Protein AF-A0A973IUL3-F1 (afdb_monomer_lite)

Structure (mmCIF, N/CA/C/O backbone):
data_AF-A0A973IUL3-F1
#
_entry.id   AF-A0A973IUL3-F1
#
loop_
_atom_site.group_PDB
_atom_site.id
_atom_site.type_symbol
_atom_site.label_atom_id
_atom_site.label_alt_id
_atom_site.label_comp_id
_atom_site.label_asym_id
_atom_site.label_entity_id
_atom_site.label_seq_id
_atom_site.pdbx_PDB_ins_code
_atom_site.Cartn_x
_atom_site.Cartn_y
_atom_site.Cartn_z
_atom_site.occupancy
_atom_site.B_iso_or_equiv
_atom_site.auth_seq_id
_atom_site.auth_comp_id
_atom_site.auth_asym_id
_atom_site.auth_atom_id
_atom_site.pdbx_PDB_model_num
ATOM 1 N N . MET A 1 1 ? -31.769 -38.022 24.824 1.00 36.50 1 MET A N 1
ATOM 2 C CA . MET A 1 1 ? -31.798 -37.967 23.345 1.00 36.50 1 MET A CA 1
ATOM 3 C C . MET A 1 1 ? -30.934 -36.784 22.907 1.00 36.50 1 MET A C 1
ATOM 5 O O . MET A 1 1 ? -31.367 -35.645 23.006 1.00 36.50 1 MET A O 1
ATOM 9 N N . ALA A 1 2 ? -29.657 -37.028 22.594 1.00 37.56 2 ALA A N 1
ATOM 10 C CA . ALA A 1 2 ? -28.661 -35.983 22.347 1.00 37.56 2 ALA A CA 1
ATOM 11 C C . ALA A 1 2 ? -28.714 -35.513 20.884 1.00 37.56 2 ALA A C 1
ATOM 13 O O . ALA A 1 2 ? -28.473 -36.295 19.964 1.00 37.56 2 ALA A O 1
ATOM 14 N N . LYS A 1 3 ? -29.034 -34.234 20.667 1.00 39.97 3 LYS A N 1
ATOM 15 C CA . LYS A 1 3 ? -29.055 -33.610 19.341 1.00 39.97 3 LYS A CA 1
ATOM 16 C C . LYS A 1 3 ? -27.620 -33.296 18.902 1.00 39.97 3 LYS A C 1
ATOM 18 O O . LYS A 1 3 ? -27.040 -32.293 19.305 1.00 39.97 3 LYS A O 1
ATOM 23 N N . LYS A 1 4 ? -27.056 -34.167 18.061 1.00 50.59 4 LYS A N 1
ATOM 24 C CA . LYS A 1 4 ? -25.939 -33.843 17.160 1.00 50.59 4 LYS A CA 1
ATOM 25 C C . LYS A 1 4 ? -26.412 -32.785 16.152 1.00 50.59 4 LYS A C 1
ATOM 27 O O . LYS A 1 4 ? -27.219 -33.095 15.285 1.00 50.59 4 LYS A O 1
ATOM 32 N N . SER A 1 5 ? -25.904 -31.562 16.260 1.00 38.16 5 SER A N 1
ATOM 33 C CA . SER A 1 5 ? -25.845 -30.531 15.205 1.00 38.16 5 SER A CA 1
ATOM 34 C C . SER A 1 5 ? -25.040 -29.374 15.805 1.00 38.16 5 SER A C 1
ATOM 36 O O . SER A 1 5 ? -25.396 -28.909 16.878 1.00 38.16 5 SER A O 1
ATOM 38 N N . VAL A 1 6 ? -23.943 -28.858 15.278 1.00 40.19 6 VAL A N 1
ATOM 39 C CA . VAL A 1 6 ? -23.414 -28.764 13.923 1.00 40.19 6 VAL A CA 1
ATOM 40 C C . VAL A 1 6 ? -21.896 -28.800 14.096 1.00 40.19 6 VAL A C 1
ATOM 42 O O . VAL A 1 6 ? -21.373 -28.216 15.046 1.00 40.19 6 VAL A O 1
ATOM 45 N N . LEU A 1 7 ? -21.193 -29.491 13.203 1.00 38.97 7 LEU A N 1
ATOM 46 C CA . LEU A 1 7 ? -19.740 -29.440 13.079 1.00 38.97 7 LEU A CA 1
ATOM 47 C C . LEU A 1 7 ? -19.339 -28.006 12.682 1.00 38.97 7 LEU A C 1
ATOM 49 O O . LEU A 1 7 ? -19.141 -27.693 11.514 1.00 38.97 7 LEU A O 1
ATOM 53 N N . GLY A 1 8 ? -19.318 -27.099 13.655 1.00 35.97 8 GLY A N 1
ATOM 54 C CA . GLY A 1 8 ? -18.883 -25.726 13.477 1.00 35.97 8 GLY A CA 1
ATOM 55 C C . GLY A 1 8 ? -17.371 -25.726 13.389 1.00 35.97 8 GLY A C 1
ATOM 56 O O . GLY A 1 8 ? -16.696 -25.517 14.395 1.00 35.97 8 GLY A O 1
ATOM 57 N N . ILE A 1 9 ? -16.834 -25.990 12.198 1.00 42.69 9 ILE A N 1
ATOM 58 C CA . ILE A 1 9 ? -15.438 -25.689 11.903 1.00 42.69 9 ILE A CA 1
ATOM 59 C C . ILE A 1 9 ? -15.303 -24.179 12.124 1.00 42.69 9 ILE A C 1
ATOM 61 O O . ILE A 1 9 ? -15.715 -23.375 11.290 1.00 42.69 9 ILE A O 1
ATOM 65 N N . LYS A 1 10 ? -14.783 -23.776 13.289 1.00 50.88 10 LYS A N 1
ATOM 66 C CA . LYS A 1 10 ? -14.317 -22.410 13.531 1.00 50.88 10 LYS A CA 1
ATOM 67 C C . LYS A 1 10 ? -13.096 -22.213 12.639 1.00 50.88 10 LYS A C 1
ATOM 69 O O . LYS A 1 10 ? -11.962 -22.374 13.082 1.00 50.88 10 LYS A O 1
ATOM 74 N N . ILE A 1 11 ? -13.324 -21.932 11.359 1.00 60.88 11 ILE A N 1
ATOM 75 C CA . ILE A 1 11 ? -12.241 -21.597 10.444 1.00 60.88 11 ILE A CA 1
ATOM 76 C C . ILE A 1 11 ? -11.689 -20.256 10.917 1.00 60.88 11 ILE A C 1
ATOM 78 O O . ILE A 1 11 ? -12.383 -19.240 10.927 1.00 60.88 11 ILE A O 1
ATOM 82 N N . ASN A 1 12 ? -10.444 -20.279 11.382 1.00 80.62 12 ASN A N 1
ATOM 83 C CA . ASN A 1 12 ? -9.756 -19.087 11.846 1.00 80.62 12 ASN A CA 1
ATOM 84 C C . ASN A 1 12 ? -9.576 -18.116 10.669 1.00 80.62 12 ASN A C 1
ATOM 86 O O . ASN A 1 12 ? -9.160 -18.530 9.586 1.00 80.62 12 ASN A O 1
ATOM 90 N N . VAL A 1 13 ? -9.838 -16.825 10.892 1.00 85.00 13 VAL A N 1
ATOM 91 C CA . VAL A 1 13 ? -9.644 -15.754 9.896 1.00 85.00 13 VAL A CA 1
ATOM 92 C C . VAL A 1 13 ? -8.237 -15.809 9.291 1.00 85.00 13 VAL A C 1
ATOM 94 O O . VAL A 1 13 ? -8.068 -15.584 8.097 1.00 85.00 13 VAL A O 1
ATOM 97 N N . ARG A 1 14 ? -7.232 -16.204 10.085 1.00 86.69 14 ARG A N 1
ATOM 98 C CA . ARG A 1 14 ? -5.852 -16.384 9.614 1.00 86.69 14 ARG A CA 1
ATOM 99 C C . ARG A 1 14 ? -5.738 -17.394 8.469 1.00 86.69 14 ARG A C 1
ATOM 101 O O . ARG A 1 14 ? -5.040 -17.109 7.507 1.00 86.69 14 ARG A O 1
ATOM 108 N N . TYR A 1 15 ? -6.452 -18.521 8.528 1.00 89.75 15 TYR A N 1
ATOM 109 C CA . TYR A 1 15 ? -6.434 -19.510 7.443 1.00 89.75 15 TYR A CA 1
ATOM 110 C C . TYR A 1 15 ? -7.062 -18.958 6.167 1.00 89.75 15 TYR A C 1
ATOM 112 O O . TYR A 1 15 ? -6.541 -19.197 5.086 1.00 89.75 15 TYR A O 1
ATOM 120 N N . PHE A 1 16 ? -8.139 -18.182 6.293 1.00 90.81 16 PHE A N 1
ATOM 121 C CA . PHE A 1 16 ? -8.778 -17.510 5.162 1.00 90.81 16 PHE A CA 1
ATOM 122 C C . PHE A 1 16 ? -7.836 -16.506 4.485 1.00 90.81 16 PHE A C 1
ATOM 124 O O . PHE A 1 16 ? -7.714 -16.509 3.263 1.00 90.81 16 PHE A O 1
ATOM 131 N N . ILE A 1 17 ? -7.124 -15.694 5.270 1.00 92.94 17 ILE A N 1
ATOM 132 C CA . ILE A 1 17 ? -6.147 -14.729 4.747 1.00 92.94 17 ILE A CA 1
ATOM 133 C C . ILE A 1 17 ? -4.958 -15.451 4.094 1.00 92.94 17 ILE A C 1
ATOM 135 O O . ILE A 1 17 ? -4.554 -15.087 2.993 1.00 92.94 17 ILE A O 1
ATOM 139 N N . SER A 1 18 ? -4.424 -16.505 4.721 1.00 93.81 18 SER A N 1
ATOM 140 C CA . SER A 1 18 ? -3.349 -17.313 4.129 1.00 93.81 18 SER A CA 1
ATOM 141 C C . SER A 1 18 ? -3.790 -18.020 2.844 1.00 93.81 18 SER A C 1
ATOM 143 O O . SER A 1 18 ? -3.026 -18.071 1.883 1.00 93.81 18 SER A O 1
ATOM 145 N N . ALA A 1 19 ? -5.022 -18.530 2.793 1.00 94.25 19 ALA A N 1
ATOM 146 C CA . ALA A 1 19 ? -5.585 -19.128 1.587 1.00 94.25 19 ALA A CA 1
ATOM 147 C C . ALA A 1 19 ? -5.747 -18.089 0.468 1.00 94.25 19 ALA A C 1
ATOM 149 O O . ALA A 1 19 ? -5.421 -18.382 -0.682 1.00 94.25 19 ALA A O 1
ATOM 150 N N . PHE A 1 20 ? -6.186 -16.869 0.796 1.00 95.62 20 PHE A N 1
ATOM 151 C CA . PHE A 1 20 ? -6.251 -15.765 -0.162 1.00 95.62 20 PHE A CA 1
ATOM 152 C C . PHE A 1 20 ? -4.864 -15.416 -0.714 1.00 95.62 20 PHE A C 1
ATOM 154 O O . PHE A 1 20 ? -4.701 -15.356 -1.929 1.00 95.62 20 PHE A O 1
ATOM 161 N N . PHE A 1 21 ? -3.857 -15.274 0.154 1.00 97.06 21 PHE A N 1
ATOM 162 C CA . PHE A 1 21 ? -2.472 -15.028 -0.256 1.00 97.06 21 PHE A CA 1
ATOM 163 C C . PHE A 1 21 ? -1.969 -16.092 -1.239 1.00 97.06 21 PHE A C 1
ATOM 165 O O . PHE A 1 21 ? -1.478 -15.756 -2.315 1.00 97.06 21 PHE A O 1
ATOM 172 N N . LEU A 1 22 ? -2.143 -17.375 -0.900 1.00 97.19 22 LEU A N 1
ATOM 173 C CA . LEU A 1 22 ? -1.745 -18.487 -1.765 1.00 97.19 22 LEU A CA 1
ATOM 174 C C . LEU A 1 22 ? -2.498 -18.467 -3.097 1.00 97.19 22 LEU A C 1
ATOM 176 O O . LEU A 1 22 ? -1.895 -18.693 -4.141 1.00 97.19 22 LEU A O 1
ATOM 180 N N . THR A 1 23 ? -3.794 -18.159 -3.074 1.00 96.25 23 THR A N 1
ATOM 181 C CA . THR A 1 23 ? -4.617 -18.070 -4.287 1.00 96.25 23 THR A CA 1
ATOM 182 C C . THR A 1 23 ? -4.140 -16.936 -5.191 1.00 96.25 23 THR A C 1
ATOM 184 O O . THR A 1 23 ? -3.935 -17.159 -6.381 1.00 96.25 23 THR A O 1
ATOM 187 N N . ALA A 1 24 ? -3.901 -15.744 -4.636 1.00 96.19 24 ALA A N 1
ATOM 188 C CA . ALA A 1 24 ? -3.368 -14.607 -5.379 1.00 96.19 24 ALA A CA 1
ATOM 189 C C . ALA A 1 24 ? -1.976 -14.919 -5.948 1.00 96.19 24 ALA A C 1
ATOM 191 O O . ALA A 1 24 ? -1.726 -14.675 -7.126 1.00 96.19 24 ALA A O 1
ATOM 192 N N . PHE A 1 25 ? -1.093 -15.522 -5.145 1.00 97.25 25 PHE A N 1
ATOM 193 C CA . PHE A 1 25 ? 0.244 -15.918 -5.579 1.00 97.25 25 PHE A CA 1
ATOM 194 C C . PHE A 1 25 ? 0.195 -16.918 -6.737 1.00 97.25 25 PHE A C 1
ATOM 196 O O . PHE A 1 25 ? 0.791 -16.670 -7.778 1.00 97.25 25 PHE A O 1
ATOM 203 N N . VAL A 1 26 ? -0.552 -18.018 -6.594 1.00 97.25 26 VAL A N 1
ATOM 204 C CA . VAL A 1 26 ? -0.686 -19.042 -7.643 1.00 97.25 26 VAL A CA 1
ATOM 205 C C . VAL A 1 26 ? -1.326 -18.452 -8.898 1.00 97.25 26 VAL A C 1
ATOM 207 O O . VAL A 1 26 ? -0.871 -18.743 -10.002 1.00 97.25 26 VAL A O 1
ATOM 210 N N . TYR A 1 27 ? -2.338 -17.594 -8.750 1.00 96.19 27 TYR A N 1
ATOM 211 C CA . TYR A 1 27 ? -2.987 -16.945 -9.883 1.00 96.19 27 TYR A CA 1
ATOM 212 C C . TYR A 1 27 ? -2.016 -16.067 -10.677 1.00 96.19 27 TYR A C 1
ATOM 214 O O . TYR A 1 27 ? -1.868 -16.271 -11.879 1.00 96.19 27 TYR A O 1
ATOM 222 N N . PHE A 1 28 ? -1.326 -15.124 -10.028 1.00 94.94 28 PHE A N 1
ATOM 223 C CA . PHE A 1 28 ? -0.399 -14.222 -10.720 1.00 94.94 28 PHE A CA 1
ATOM 224 C C . PHE A 1 28 ? 0.883 -14.914 -11.164 1.00 94.94 28 PHE A C 1
ATOM 226 O O . PHE A 1 28 ? 1.448 -14.531 -12.181 1.00 94.94 28 PHE A O 1
ATOM 233 N N . PHE A 1 29 ? 1.303 -15.969 -10.463 1.00 95.50 29 PHE A N 1
ATOM 234 C CA . PHE A 1 29 ? 2.403 -16.795 -10.925 1.00 95.50 29 PHE A CA 1
ATOM 235 C C . PHE A 1 29 ? 2.001 -17.525 -12.205 1.00 95.50 29 PHE A C 1
ATOM 237 O O . PHE A 1 29 ? 2.684 -17.375 -13.198 1.00 95.50 29 PHE A O 1
ATOM 244 N N . TRP A 1 30 ? 0.899 -18.277 -12.260 1.00 93.75 30 TRP A N 1
ATOM 245 C CA . TRP A 1 30 ? 0.608 -19.132 -13.423 1.00 93.75 30 TRP A CA 1
ATOM 246 C C . TRP A 1 30 ?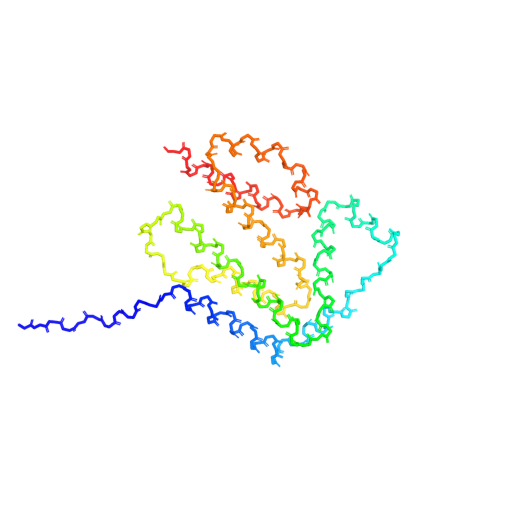 -0.159 -18.442 -14.552 1.00 93.75 30 TRP A C 1
ATOM 248 O O . TRP A 1 30 ? 0.193 -18.626 -15.715 1.00 93.75 30 TRP A O 1
ATOM 258 N N . PHE A 1 31 ? -1.183 -17.658 -14.220 1.00 92.56 31 PHE A N 1
ATOM 259 C CA . PHE A 1 31 ? -2.148 -17.122 -15.182 1.00 92.56 31 PHE A CA 1
ATOM 260 C C . PHE A 1 31 ? -1.980 -15.622 -15.410 1.00 92.56 31 PHE A C 1
ATOM 262 O O . PHE A 1 31 ? -2.059 -15.183 -16.546 1.00 92.56 31 PHE A O 1
ATOM 269 N N . GLY A 1 32 ? -1.731 -14.840 -14.357 1.00 88.19 32 GLY A N 1
ATOM 270 C CA . GLY A 1 32 ? -1.662 -13.374 -14.409 1.00 88.19 32 GLY A CA 1
ATOM 271 C C . GLY A 1 32 ? -0.301 -12.784 -14.794 1.00 88.19 32 GLY A C 1
ATOM 272 O O . GLY A 1 32 ? -0.142 -11.567 -14.740 1.00 88.19 32 GLY A O 1
ATOM 273 N N . ASP A 1 33 ? 0.669 -13.617 -15.177 1.00 90.12 33 ASP A N 1
ATOM 274 C CA . ASP A 1 33 ? 2.043 -13.205 -15.505 1.00 90.12 33 ASP A CA 1
ATOM 275 C C . ASP A 1 33 ? 2.090 -12.175 -16.647 1.00 90.12 33 ASP A C 1
ATOM 277 O O . ASP A 1 33 ? 2.846 -11.209 -16.596 1.00 90.12 33 ASP A O 1
ATOM 281 N N . TYR A 1 34 ? 1.193 -12.304 -17.630 1.00 90.94 34 TYR A N 1
ATOM 282 C CA . TYR A 1 34 ? 1.099 -11.371 -18.756 1.00 90.94 34 TYR A CA 1
ATOM 283 C C . TYR A 1 34 ? 0.751 -9.934 -18.321 1.00 90.94 34 TYR A C 1
ATOM 285 O O . TYR A 1 34 ? 1.196 -8.980 -18.958 1.00 90.94 34 TYR A O 1
ATOM 293 N N . VAL A 1 35 ? -0.019 -9.760 -17.237 1.00 92.50 35 VAL A N 1
ATOM 294 C CA . VAL A 1 35 ? -0.346 -8.429 -16.700 1.00 92.50 35 VAL A CA 1
ATOM 295 C C . VAL A 1 35 ? 0.885 -7.812 -16.051 1.00 92.50 35 VAL A C 1
ATOM 297 O O . VAL A 1 35 ? 1.172 -6.639 -16.277 1.00 92.50 35 VAL A O 1
ATOM 300 N N . LEU A 1 36 ? 1.628 -8.607 -15.275 1.00 91.81 36 LEU A N 1
ATOM 301 C CA . LEU A 1 36 ? 2.853 -8.162 -14.611 1.00 91.81 36 LEU A CA 1
ATOM 302 C C . LEU A 1 36 ? 3.915 -7.770 -15.633 1.00 91.81 36 LEU A C 1
ATOM 304 O O . LEU A 1 36 ? 4.490 -6.691 -15.526 1.00 91.81 36 LEU A O 1
ATOM 308 N N . PHE A 1 37 ? 4.101 -8.603 -16.658 1.00 92.06 37 PHE A N 1
ATOM 309 C CA . PHE A 1 37 ? 5.010 -8.328 -17.762 1.00 92.06 37 PHE A CA 1
ATOM 310 C C . PHE A 1 37 ? 4.643 -7.026 -18.484 1.00 92.06 37 PHE A C 1
ATOM 312 O O . PHE A 1 37 ? 5.495 -6.174 -18.706 1.00 92.06 37 PHE A O 1
ATOM 319 N N . PHE A 1 38 ? 3.361 -6.818 -18.793 1.00 92.50 38 PHE A N 1
ATOM 320 C CA . PHE A 1 38 ? 2.916 -5.579 -19.429 1.00 92.50 38 PHE A CA 1
ATOM 321 C C . PHE A 1 38 ? 3.183 -4.341 -18.558 1.00 92.50 38 PHE A C 1
ATOM 323 O O . PHE A 1 38 ? 3.670 -3.327 -19.055 1.00 92.50 38 PHE A O 1
ATOM 330 N N . GLN A 1 39 ? 2.879 -4.414 -17.259 1.00 92.19 39 GLN A N 1
ATOM 331 C CA . GLN A 1 39 ? 3.093 -3.301 -16.329 1.00 92.19 39 GLN A CA 1
ATOM 332 C C . GLN A 1 39 ? 4.576 -2.971 -16.141 1.00 92.19 39 GLN A C 1
ATOM 334 O O . GLN A 1 39 ? 4.929 -1.800 -16.011 1.00 92.19 39 GLN A O 1
ATOM 339 N N . GLU A 1 40 ? 5.437 -3.986 -16.154 1.00 92.38 40 GLU A N 1
ATOM 340 C CA . GLU A 1 40 ? 6.889 -3.826 -16.106 1.00 92.38 40 GLU A CA 1
ATOM 341 C C . GLU A 1 40 ? 7.406 -3.064 -17.325 1.00 92.38 40 GLU A C 1
ATOM 343 O O . GLU A 1 40 ? 8.043 -2.026 -17.162 1.00 92.38 40 GLU A O 1
ATOM 348 N N . GLN A 1 41 ? 7.011 -3.482 -18.530 1.00 89.75 41 GLN A N 1
ATOM 349 C CA . GLN A 1 41 ? 7.428 -2.843 -19.782 1.00 89.75 41 GLN A CA 1
ATOM 350 C C . GLN A 1 41 ? 6.973 -1.378 -19.895 1.00 89.75 41 GLN A C 1
ATOM 352 O O . GLN A 1 41 ? 7.628 -0.566 -20.545 1.00 89.75 41 GLN A O 1
ATOM 357 N N . GLN A 1 42 ? 5.854 -1.016 -19.259 1.00 85.69 42 GLN A N 1
ATOM 358 C CA . GLN A 1 42 ? 5.393 0.375 -19.187 1.00 85.69 42 GLN A CA 1
ATOM 359 C C . GLN A 1 42 ? 6.113 1.202 -18.115 1.00 85.69 42 GLN A C 1
ATOM 361 O O . GLN A 1 42 ? 6.152 2.432 -18.197 1.00 85.69 42 GLN A O 1
ATOM 366 N N . SER A 1 43 ? 6.662 0.553 -17.091 1.00 80.19 43 SER A N 1
ATOM 367 C CA . SER A 1 43 ? 7.286 1.213 -15.953 1.00 80.19 43 SER A CA 1
ATOM 368 C C . SER A 1 43 ? 8.779 1.414 -16.201 1.00 80.19 43 SER A C 1
ATOM 370 O O . SER A 1 43 ? 9.613 0.745 -15.600 1.00 80.19 43 SER A O 1
ATOM 372 N N . LEU A 1 44 ? 9.140 2.393 -17.028 1.00 79.00 44 LEU A N 1
ATOM 373 C CA . LEU A 1 44 ? 10.530 2.840 -17.144 1.00 79.00 44 LEU A CA 1
ATOM 374 C C . LEU A 1 44 ? 10.872 3.754 -15.960 1.00 79.00 44 LEU A C 1
ATOM 376 O O . LEU A 1 44 ? 10.404 4.892 -15.883 1.00 79.00 44 LEU A O 1
ATOM 380 N N . LEU A 1 45 ? 11.666 3.245 -15.016 1.00 82.12 45 LEU A N 1
ATOM 381 C CA . LEU A 1 45 ? 12.197 4.040 -13.910 1.00 82.12 45 LEU A CA 1
ATOM 382 C C . LEU A 1 45 ? 13.620 4.480 -14.260 1.00 82.12 45 LEU A C 1
ATOM 384 O O . LEU A 1 45 ? 14.584 3.733 -14.110 1.00 82.12 45 LEU A O 1
ATOM 388 N N . VAL A 1 46 ? 13.735 5.704 -14.773 1.00 82.50 46 VAL A N 1
ATOM 389 C CA . VAL A 1 46 ? 15.022 6.318 -15.106 1.00 82.50 46 VAL A CA 1
ATOM 390 C C . VAL A 1 46 ? 15.620 6.903 -13.829 1.00 82.50 46 VAL A C 1
ATOM 392 O O . VAL A 1 46 ? 15.050 7.811 -13.226 1.00 82.50 46 VAL A O 1
ATOM 395 N N . TYR A 1 47 ? 16.774 6.382 -13.410 1.00 78.50 47 TYR A N 1
ATOM 396 C CA . TYR A 1 47 ? 17.511 6.838 -12.223 1.00 78.50 47 TYR A CA 1
ATOM 397 C C . TYR A 1 47 ? 18.321 8.114 -12.491 1.00 78.50 47 TYR A C 1
ATOM 399 O O . TYR A 1 47 ? 19.493 8.208 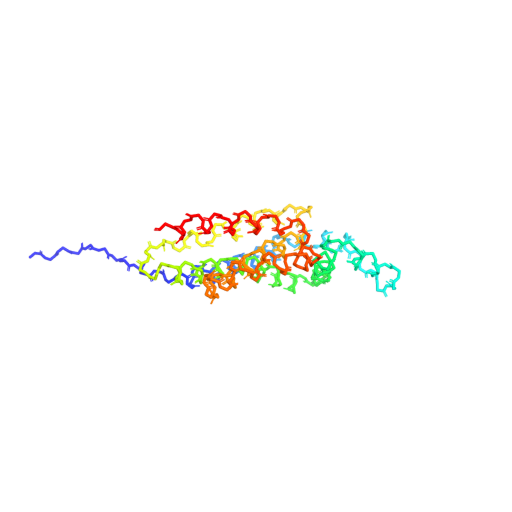-12.135 1.00 78.50 47 TYR A O 1
ATOM 407 N N . ASP A 1 48 ? 17.701 9.086 -13.146 1.00 86.88 48 ASP A N 1
ATOM 408 C CA . ASP A 1 48 ? 18.301 10.381 -13.428 1.00 86.88 48 ASP A CA 1
ATOM 409 C C . ASP A 1 48 ? 17.697 11.459 -12.519 1.00 86.88 48 ASP A C 1
ATOM 411 O O . ASP A 1 48 ? 16.510 11.419 -12.185 1.00 86.88 48 ASP A O 1
ATOM 415 N N . TRP A 1 49 ? 18.519 12.414 -12.077 1.00 83.88 49 TRP A N 1
ATOM 416 C CA . TRP A 1 49 ? 18.107 13.389 -11.064 1.00 83.88 49 TRP A CA 1
ATOM 417 C C . TRP A 1 49 ? 16.972 14.294 -11.548 1.00 83.88 49 TRP A C 1
ATOM 419 O O . TRP A 1 49 ? 16.085 14.630 -10.761 1.00 83.88 49 TRP A O 1
ATOM 429 N N . GLU A 1 50 ? 16.958 14.652 -12.834 1.00 85.38 50 GLU A N 1
ATOM 430 C CA . GLU A 1 50 ? 15.894 15.481 -13.404 1.00 85.38 50 GLU A CA 1
ATOM 431 C C . GLU A 1 50 ? 14.547 14.754 -13.357 1.00 85.38 50 GLU A C 1
ATOM 433 O O . GLU A 1 50 ? 13.558 15.322 -12.894 1.00 85.38 50 GLU A O 1
ATOM 438 N N . HIS A 1 51 ? 14.541 13.465 -13.700 1.00 83.06 51 HIS A N 1
ATOM 439 C CA . HIS A 1 51 ? 13.353 12.610 -13.677 1.00 83.06 51 HIS A CA 1
ATOM 440 C C . HIS A 1 51 ? 12.878 12.310 -12.252 1.00 83.06 51 HIS A C 1
ATOM 442 O O . HIS A 1 51 ? 11.682 12.327 -11.963 1.00 83.06 51 HIS A O 1
ATOM 448 N N . LEU A 1 52 ? 13.803 12.060 -11.321 1.00 86.94 52 LEU A N 1
ATOM 449 C CA . LEU A 1 52 ? 13.455 11.826 -9.920 1.00 86.94 52 LEU A CA 1
ATOM 450 C C . LEU A 1 52 ? 12.819 13.064 -9.285 1.00 86.94 52 LEU A C 1
ATOM 452 O O . LEU A 1 52 ? 11.869 12.938 -8.512 1.00 86.94 52 LEU A O 1
ATOM 456 N N . ARG A 1 53 ? 13.304 14.262 -9.634 1.00 89.19 53 ARG A N 1
ATOM 457 C CA . ARG A 1 53 ? 12.792 15.531 -9.106 1.00 89.19 53 ARG A CA 1
ATOM 458 C C . ARG A 1 53 ? 11.301 15.723 -9.392 1.00 89.19 53 ARG A C 1
ATOM 460 O O . ARG A 1 53 ? 10.607 16.273 -8.538 1.00 89.19 53 ARG A O 1
ATOM 467 N N . GLU A 1 54 ? 10.798 15.245 -10.528 1.00 87.62 54 GLU A N 1
ATOM 468 C CA . GLU A 1 54 ? 9.373 15.328 -10.874 1.00 87.62 54 GLU A CA 1
ATOM 469 C C . GLU A 1 54 ? 8.491 14.624 -9.828 1.00 87.62 54 GLU A C 1
ATOM 471 O O . GLU A 1 54 ? 7.516 15.209 -9.346 1.00 87.62 54 GLU A O 1
ATOM 476 N N . TYR A 1 55 ? 8.902 13.440 -9.357 1.00 88.81 55 TYR A N 1
ATOM 477 C CA . TYR A 1 55 ? 8.200 12.703 -8.297 1.00 88.81 55 TYR A CA 1
ATOM 478 C C . TYR A 1 55 ? 8.253 13.403 -6.930 1.00 88.81 55 TYR A C 1
ATOM 480 O O . TYR A 1 55 ? 7.353 13.228 -6.111 1.00 88.81 55 TYR A O 1
ATOM 488 N N . PHE A 1 56 ? 9.289 14.199 -6.653 1.00 89.06 56 PHE A N 1
ATOM 489 C CA . PHE A 1 56 ? 9.396 14.940 -5.391 1.00 89.06 56 PHE A CA 1
ATOM 490 C C . PHE A 1 56 ? 8.643 16.274 -5.407 1.00 89.06 56 PHE A C 1
ATOM 492 O O . PHE A 1 56 ? 8.361 16.824 -4.345 1.00 89.06 56 PHE A O 1
ATOM 499 N N . ILE A 1 57 ? 8.319 16.829 -6.573 1.00 90.25 57 ILE A N 1
ATOM 500 C CA . ILE A 1 57 ? 7.580 18.097 -6.653 1.00 90.25 57 ILE A CA 1
ATOM 501 C C . ILE A 1 57 ? 6.069 17.854 -6.568 1.00 90.25 57 ILE A C 1
ATOM 503 O O . ILE A 1 57 ? 5.350 18.650 -5.961 1.00 90.25 57 ILE A O 1
ATOM 507 N N . GLN A 1 58 ? 5.577 16.763 -7.158 1.00 90.06 58 GLN A N 1
ATOM 508 C CA . GLN A 1 58 ? 4.145 16.498 -7.246 1.00 90.06 58 GLN A CA 1
ATOM 509 C C . GLN A 1 58 ? 3.586 15.834 -5.970 1.00 90.06 58 GLN A C 1
ATOM 511 O O . GLN A 1 58 ? 4.174 14.877 -5.460 1.00 90.06 58 GLN A O 1
ATOM 516 N N . PRO A 1 59 ? 2.410 16.262 -5.463 1.00 90.31 59 PRO A N 1
ATOM 517 C CA . PRO A 1 59 ? 1.737 15.555 -4.375 1.00 90.31 59 PRO A CA 1
ATOM 518 C C . PRO A 1 59 ? 1.352 14.133 -4.802 1.00 90.31 59 PRO A C 1
ATOM 520 O O . PRO A 1 59 ? 0.704 13.934 -5.828 1.00 90.31 59 PRO A O 1
ATOM 523 N N . GLY A 1 60 ? 1.729 13.141 -3.996 1.00 92.44 60 GLY A N 1
ATOM 524 C CA . GLY A 1 60 ? 1.567 11.722 -4.317 1.00 92.44 60 GLY A CA 1
ATOM 525 C C . GLY A 1 60 ? 2.678 11.143 -5.197 1.00 92.44 60 GLY A C 1
ATOM 526 O O . GLY A 1 60 ? 2.665 9.942 -5.458 1.00 92.44 60 GLY A O 1
ATOM 527 N N . GLY A 1 61 ? 3.662 11.943 -5.620 1.00 92.94 61 GLY A N 1
ATOM 528 C CA . GLY A 1 61 ? 4.754 11.452 -6.457 1.00 92.94 61 GLY A CA 1
ATOM 529 C C . GLY A 1 61 ? 5.663 10.451 -5.732 1.00 92.94 61 GLY A C 1
ATOM 530 O O . GLY A 1 61 ? 6.138 9.506 -6.353 1.00 92.94 61 GLY A O 1
ATOM 531 N N . LEU A 1 62 ? 5.802 10.543 -4.402 1.00 93.25 62 LEU A N 1
ATOM 532 C CA . LEU A 1 62 ? 6.479 9.515 -3.592 1.00 93.25 62 LEU A CA 1
ATOM 533 C C . LEU A 1 62 ? 5.773 8.154 -3.655 1.00 93.25 62 LEU A C 1
ATOM 535 O O . LEU A 1 62 ? 6.427 7.113 -3.728 1.00 93.25 62 LEU A O 1
ATOM 539 N N . LEU A 1 63 ? 4.439 8.158 -3.632 1.00 94.75 63 LEU A N 1
ATOM 540 C CA . LEU A 1 63 ? 3.636 6.949 -3.779 1.00 94.75 63 LEU A CA 1
ATOM 541 C C . LEU A 1 63 ? 3.773 6.362 -5.187 1.00 94.75 63 LEU A C 1
ATOM 543 O O . LEU A 1 63 ? 3.911 5.148 -5.336 1.00 94.75 63 LEU A O 1
ATOM 547 N N . GLU A 1 64 ? 3.767 7.214 -6.212 1.00 93.44 64 GLU A N 1
ATOM 548 C CA . GLU A 1 64 ? 3.996 6.786 -7.591 1.00 93.44 64 GLU A CA 1
ATOM 549 C C . GLU A 1 64 ? 5.393 6.195 -7.782 1.00 93.44 64 GLU A C 1
ATOM 551 O O . GLU A 1 64 ? 5.527 5.115 -8.360 1.00 93.44 64 GLU A O 1
ATOM 556 N N . PHE A 1 65 ? 6.416 6.845 -7.230 1.00 93.62 65 PHE A N 1
ATOM 557 C CA . PHE A 1 65 ? 7.784 6.348 -7.235 1.00 93.62 65 PHE A CA 1
ATOM 558 C C . PHE A 1 65 ? 7.881 4.973 -6.563 1.00 93.62 65 PHE A C 1
ATOM 560 O O . PHE A 1 65 ? 8.429 4.041 -7.148 1.00 93.62 65 PHE A O 1
ATOM 567 N N . ALA A 1 66 ? 7.290 4.808 -5.373 1.00 94.25 66 ALA A N 1
ATOM 568 C CA . ALA A 1 66 ? 7.256 3.521 -4.678 1.00 94.25 66 ALA A CA 1
ATOM 569 C C . ALA A 1 66 ? 6.528 2.438 -5.493 1.00 94.25 66 ALA A C 1
ATOM 571 O O . ALA A 1 66 ? 6.983 1.295 -5.548 1.00 94.25 66 ALA A O 1
ATOM 572 N N . GLY A 1 67 ? 5.426 2.797 -6.158 1.00 94.38 67 GLY A N 1
ATOM 573 C CA . GLY A 1 67 ? 4.691 1.909 -7.055 1.00 94.38 67 GLY A CA 1
ATOM 574 C C . GLY A 1 67 ? 5.555 1.434 -8.219 1.00 94.38 67 GLY A C 1
ATOM 575 O O . GLY A 1 67 ? 5.730 0.230 -8.390 1.00 94.38 67 GLY A O 1
ATOM 576 N N . ARG A 1 68 ? 6.156 2.366 -8.968 1.00 93.12 68 ARG A N 1
ATOM 577 C CA . ARG A 1 68 ? 7.034 2.066 -10.112 1.00 93.12 68 ARG A CA 1
ATOM 578 C C . ARG A 1 68 ? 8.285 1.288 -9.708 1.00 93.12 68 ARG A C 1
ATOM 580 O O . ARG A 1 68 ? 8.698 0.388 -10.437 1.00 93.12 68 ARG A O 1
ATOM 587 N N . PHE A 1 69 ? 8.856 1.588 -8.541 1.00 93.38 69 PHE A N 1
ATOM 588 C CA . PHE A 1 69 ? 9.981 0.845 -7.975 1.00 93.38 69 PHE A CA 1
ATOM 589 C C . PHE A 1 69 ? 9.609 -0.616 -7.694 1.00 93.38 69 PHE A C 1
ATOM 591 O O . PHE A 1 69 ? 10.351 -1.519 -8.069 1.00 93.38 69 PHE A O 1
ATOM 598 N N . LEU A 1 70 ? 8.443 -0.872 -7.090 1.00 94.44 70 LEU A N 1
ATOM 599 C CA . LEU A 1 70 ? 7.978 -2.243 -6.860 1.00 94.44 70 LEU A CA 1
ATOM 600 C C . LEU A 1 70 ? 7.629 -2.977 -8.160 1.00 94.44 70 LEU A C 1
ATOM 602 O O . LEU A 1 70 ? 7.875 -4.179 -8.258 1.00 94.44 70 LEU A O 1
ATOM 606 N N . THR A 1 71 ? 7.110 -2.266 -9.162 1.00 94.06 71 THR A N 1
ATOM 607 C CA . THR A 1 71 ? 6.843 -2.827 -10.493 1.00 94.06 71 THR A CA 1
ATOM 608 C C . THR A 1 71 ? 8.125 -3.317 -11.181 1.00 94.06 71 THR A C 1
ATOM 610 O O . THR A 1 71 ? 8.057 -4.280 -11.933 1.00 94.06 71 THR A O 1
ATOM 613 N N . GLN A 1 72 ? 9.313 -2.769 -10.876 1.00 93.38 72 GLN A N 1
ATOM 614 C CA . GLN A 1 72 ? 10.583 -3.276 -11.440 1.00 93.38 72 GLN A CA 1
ATOM 615 C C . GLN A 1 72 ? 10.841 -4.753 -11.102 1.00 93.38 72 GLN A C 1
ATOM 617 O O . GLN A 1 72 ? 11.480 -5.478 -11.859 1.00 93.38 72 GLN A O 1
ATOM 622 N N . PHE A 1 73 ? 10.327 -5.248 -9.973 1.00 92.94 73 PHE A N 1
ATOM 623 C CA . PHE A 1 73 ? 10.500 -6.653 -9.599 1.00 92.94 73 PHE A CA 1
ATOM 624 C C . PHE A 1 73 ? 9.634 -7.609 -10.429 1.00 92.94 73 PHE A C 1
ATOM 626 O O . PHE A 1 73 ? 9.817 -8.824 -10.339 1.00 92.94 73 PHE A O 1
ATOM 633 N N . TYR A 1 74 ? 8.715 -7.088 -11.250 1.00 93.50 74 TYR A N 1
ATOM 634 C CA . TYR A 1 74 ? 7.867 -7.889 -12.135 1.00 93.50 74 TYR A CA 1
ATOM 635 C C . TYR A 1 74 ? 8.651 -8.499 -13.304 1.00 93.50 74 TYR A C 1
ATOM 637 O O . TYR A 1 74 ? 8.151 -9.429 -13.928 1.00 93.50 74 TYR A O 1
ATOM 645 N N . VAL A 1 75 ? 9.910 -8.083 -13.517 1.00 91.81 75 VAL A N 1
ATOM 646 C CA . VAL A 1 75 ? 10.863 -8.756 -14.419 1.00 91.81 75 VAL A CA 1
ATOM 647 C C . VAL A 1 75 ? 10.992 -10.242 -14.069 1.00 91.81 75 VAL A C 1
ATOM 649 O O . VAL A 1 75 ? 11.103 -11.097 -14.946 1.00 91.81 75 VAL A O 1
ATOM 652 N N . SER A 1 76 ? 10.971 -10.570 -12.773 1.00 93.56 76 SER A N 1
ATOM 653 C CA . SER A 1 76 ? 10.942 -11.953 -12.309 1.00 93.56 76 SER A CA 1
ATOM 654 C C . SER A 1 76 ? 9.515 -12.354 -11.966 1.00 93.56 76 SER A C 1
ATOM 656 O O . SER A 1 76 ? 8.947 -11.887 -10.980 1.00 93.56 76 SER A O 1
ATOM 658 N N . ARG A 1 77 ? 8.978 -13.313 -12.723 1.00 92.88 77 ARG A N 1
ATOM 659 C CA . ARG A 1 77 ? 7.666 -13.939 -12.499 1.00 92.88 77 ARG A CA 1
ATOM 660 C C . ARG A 1 77 ? 7.421 -14.338 -11.041 1.00 92.88 77 ARG A C 1
ATOM 662 O O . ARG A 1 77 ? 6.347 -14.103 -10.492 1.00 92.88 77 ARG A O 1
ATOM 669 N N . LEU A 1 78 ? 8.434 -14.911 -10.383 1.00 94.88 78 LEU A N 1
ATOM 670 C CA . LEU A 1 78 ? 8.343 -15.308 -8.975 1.00 94.88 78 LEU A CA 1
ATOM 671 C C . LEU A 1 78 ? 8.289 -14.091 -8.047 1.00 94.88 78 LEU A C 1
ATOM 673 O O . LEU A 1 78 ? 7.418 -14.028 -7.179 1.00 94.88 78 LEU A O 1
ATOM 677 N N . ALA A 1 79 ? 9.212 -13.139 -8.216 1.00 95.06 79 ALA A N 1
ATOM 678 C CA . ALA A 1 79 ? 9.304 -11.973 -7.341 1.00 95.06 79 ALA A CA 1
ATOM 679 C C . ALA A 1 79 ? 8.071 -11.073 -7.480 1.00 95.06 79 ALA A C 1
ATOM 681 O O . ALA A 1 79 ? 7.500 -10.667 -6.469 1.00 95.06 79 ALA A O 1
ATOM 682 N N . GLY A 1 80 ? 7.611 -10.830 -8.709 1.00 94.44 80 GLY A N 1
ATOM 683 C CA . GLY A 1 80 ? 6.425 -10.026 -8.976 1.00 94.44 80 GLY A CA 1
ATOM 684 C C . GLY A 1 80 ? 5.153 -10.634 -8.396 1.00 94.44 80 GLY A C 1
ATOM 685 O O . GLY A 1 80 ? 4.438 -9.953 -7.658 1.00 94.44 80 GLY A O 1
ATOM 686 N N . ALA A 1 81 ? 4.910 -11.929 -8.629 1.00 96.06 81 ALA A N 1
ATOM 687 C CA . ALA A 1 81 ? 3.760 -12.621 -8.047 1.00 96.06 81 ALA A CA 1
ATOM 688 C C . ALA A 1 81 ? 3.800 -12.615 -6.508 1.00 96.06 81 ALA A C 1
ATOM 690 O O . ALA A 1 81 ? 2.768 -12.424 -5.857 1.00 96.06 81 ALA A O 1
ATOM 691 N N . LEU A 1 82 ? 4.983 -12.780 -5.905 1.00 97.00 82 LEU A N 1
ATOM 692 C CA . LEU A 1 82 ? 5.157 -12.734 -4.452 1.00 97.00 82 LEU A CA 1
ATOM 693 C C . LEU A 1 82 ? 4.872 -11.334 -3.897 1.00 97.00 82 LEU A C 1
ATOM 695 O O . LEU A 1 82 ? 4.034 -11.189 -3.011 1.00 97.00 82 LEU A O 1
ATOM 699 N N . ILE A 1 83 ? 5.517 -10.297 -4.429 1.00 96.62 83 ILE A N 1
ATOM 700 C CA . ILE A 1 83 ? 5.349 -8.915 -3.955 1.00 96.62 83 ILE A CA 1
ATOM 701 C C . ILE A 1 83 ? 3.893 -8.470 -4.099 1.00 96.62 83 ILE A C 1
ATOM 703 O O . ILE A 1 83 ? 3.312 -7.920 -3.160 1.00 96.62 83 ILE A O 1
ATOM 707 N N . LEU A 1 84 ? 3.279 -8.747 -5.251 1.00 96.50 84 LEU A N 1
ATOM 708 C CA . LEU A 1 84 ? 1.894 -8.377 -5.499 1.00 96.50 84 LEU A CA 1
ATOM 709 C C . LEU A 1 84 ? 0.932 -9.117 -4.562 1.00 96.50 84 LEU A C 1
ATOM 711 O O . LEU A 1 84 ? 0.072 -8.486 -3.954 1.00 96.50 84 LEU A O 1
ATOM 715 N N . SER A 1 85 ? 1.083 -10.434 -4.394 1.00 97.06 85 SER A N 1
ATOM 716 C CA . SER A 1 85 ? 0.218 -11.209 -3.490 1.00 97.06 85 SER A CA 1
ATOM 717 C C . SER A 1 85 ? 0.340 -10.760 -2.031 1.00 97.06 85 SER A C 1
ATOM 719 O O . SER A 1 85 ? -0.680 -10.674 -1.341 1.00 97.06 85 SER A O 1
ATOM 721 N N . VAL A 1 86 ? 1.541 -10.388 -1.565 1.00 97.00 86 VAL A N 1
ATOM 722 C CA . VAL A 1 86 ? 1.729 -9.778 -0.237 1.00 97.00 86 VAL A CA 1
ATOM 723 C C . VAL A 1 86 ? 0.915 -8.490 -0.135 1.00 97.00 86 VAL A C 1
ATOM 725 O O . VAL A 1 86 ? 0.130 -8.326 0.800 1.00 97.00 86 VAL A O 1
ATOM 728 N N . ILE A 1 87 ? 1.048 -7.600 -1.117 1.00 97.50 87 ILE A N 1
ATOM 729 C CA . ILE A 1 87 ? 0.417 -6.278 -1.082 1.00 97.50 87 ILE A CA 1
ATOM 730 C C . ILE A 1 87 ? -1.104 -6.358 -1.194 1.00 97.50 87 ILE A C 1
ATOM 732 O O . ILE A 1 87 ? -1.799 -5.654 -0.466 1.00 97.50 87 ILE A O 1
ATOM 736 N N . LEU A 1 88 ? -1.633 -7.290 -1.985 1.00 96.75 88 LEU A N 1
ATOM 737 C CA . LEU A 1 88 ? -3.068 -7.572 -2.045 1.00 96.75 88 LEU A CA 1
ATOM 738 C C . LEU A 1 88 ? -3.616 -8.167 -0.739 1.00 96.75 88 LEU A C 1
ATOM 740 O O . LEU A 1 88 ? -4.800 -8.014 -0.447 1.00 96.75 88 LEU A O 1
ATOM 744 N N . THR A 1 89 ? -2.784 -8.825 0.073 1.00 96.81 89 THR A N 1
ATOM 745 C CA . THR A 1 89 ? -3.205 -9.474 1.330 1.00 96.81 89 THR A CA 1
ATOM 746 C C . THR A 1 89 ? -3.193 -8.517 2.530 1.00 96.81 89 THR A C 1
ATOM 748 O O . THR A 1 89 ? -3.983 -8.678 3.464 1.00 96.81 89 THR A O 1
ATOM 751 N N . ILE A 1 90 ? -2.333 -7.493 2.513 1.00 96.38 90 ILE A N 1
ATOM 752 C CA . ILE A 1 90 ? -2.215 -6.497 3.592 1.00 96.38 90 ILE A CA 1
ATOM 753 C C . ILE A 1 90 ? -3.561 -5.837 3.974 1.00 96.38 90 ILE A C 1
ATOM 755 O O . ILE A 1 90 ? -3.835 -5.759 5.175 1.00 96.38 90 ILE A O 1
ATOM 759 N N . PRO A 1 91 ? -4.437 -5.414 3.037 1.00 95.56 91 PRO A N 1
ATOM 760 C CA . PRO A 1 91 ? -5.742 -4.837 3.369 1.00 95.56 91 PRO A CA 1
ATOM 761 C C . PRO A 1 91 ? -6.589 -5.733 4.280 1.00 95.56 91 PRO A C 1
ATOM 763 O O . PRO A 1 91 ? -7.098 -5.261 5.298 1.00 95.56 91 PRO A O 1
ATOM 766 N N . ALA A 1 92 ? -6.678 -7.034 3.983 1.00 94.44 92 ALA A N 1
ATOM 767 C CA . ALA A 1 92 ? -7.418 -7.988 4.808 1.00 94.44 92 ALA A CA 1
ATOM 768 C C . ALA A 1 92 ? -6.841 -8.116 6.226 1.00 94.44 92 ALA A C 1
ATOM 770 O O . ALA A 1 92 ? -7.593 -8.178 7.202 1.00 94.44 92 ALA A O 1
ATOM 771 N N . LEU A 1 93 ? -5.509 -8.107 6.359 1.00 93.81 93 LEU A N 1
ATOM 772 C CA . LEU A 1 93 ? -4.835 -8.125 7.662 1.00 93.81 93 LEU A CA 1
ATOM 773 C C . LEU A 1 93 ? -5.130 -6.860 8.472 1.00 93.81 93 LEU A C 1
ATOM 775 O O . LEU A 1 93 ? -5.413 -6.951 9.670 1.00 93.81 93 LEU A O 1
ATOM 779 N N . ILE A 1 94 ? -5.079 -5.692 7.827 1.00 93.69 94 ILE A N 1
ATOM 780 C CA . ILE A 1 94 ? -5.354 -4.411 8.480 1.00 93.69 94 ILE A CA 1
ATOM 781 C C . ILE A 1 94 ? -6.806 -4.361 8.948 1.00 93.69 94 ILE A C 1
ATOM 783 O O . ILE A 1 94 ? -7.048 -4.039 10.105 1.00 93.69 94 ILE A O 1
ATOM 787 N N . LEU A 1 95 ? -7.764 -4.739 8.101 1.00 91.38 95 LEU A N 1
ATOM 788 C CA . LEU A 1 95 ? -9.187 -4.723 8.449 1.00 91.38 95 LEU A CA 1
ATOM 789 C C . LEU A 1 95 ? -9.514 -5.669 9.602 1.00 91.38 95 LEU A C 1
ATOM 791 O O . LEU A 1 95 ? -10.225 -5.283 10.528 1.00 91.38 95 LEU A O 1
ATOM 795 N N . TRP A 1 96 ? -8.952 -6.880 9.586 1.00 90.94 96 TRP A N 1
ATOM 796 C CA . TRP A 1 96 ? -9.085 -7.815 10.701 1.00 90.94 96 TRP A CA 1
ATOM 797 C C . TRP A 1 96 ? -8.539 -7.218 12.006 1.00 90.94 96 TRP A C 1
ATOM 799 O O . TRP A 1 96 ? -9.195 -7.291 13.047 1.00 90.94 96 TRP A O 1
ATOM 809 N N . LYS A 1 97 ? -7.364 -6.576 11.958 1.00 89.44 97 LYS A N 1
ATOM 810 C CA . LYS A 1 97 ? -6.763 -5.920 13.127 1.00 89.44 97 LYS A CA 1
ATOM 811 C C . LYS A 1 97 ? -7.592 -4.726 13.612 1.00 89.44 97 LYS A C 1
ATOM 813 O O . LYS A 1 97 ? -7.760 -4.569 14.819 1.00 89.44 97 LYS A O 1
ATOM 818 N N . THR A 1 98 ? -8.123 -3.924 12.694 1.00 87.19 98 THR A N 1
ATOM 819 C CA . THR A 1 98 ? -8.988 -2.777 12.983 1.00 87.19 98 THR A CA 1
ATOM 820 C C . THR A 1 98 ? -10.264 -3.214 13.698 1.00 87.19 98 THR A C 1
ATOM 822 O O . THR A 1 98 ? -10.559 -2.714 14.779 1.00 87.19 98 THR A O 1
ATOM 825 N N . VAL A 1 99 ? -10.987 -4.198 13.156 1.00 86.25 99 VAL A N 1
ATOM 826 C CA . VAL A 1 99 ? -12.255 -4.654 13.747 1.00 86.25 99 VAL A CA 1
ATOM 827 C C . VAL A 1 99 ? -12.050 -5.267 15.127 1.00 86.25 99 VAL A C 1
ATOM 829 O O . VAL A 1 99 ? -12.774 -4.905 16.048 1.00 86.25 99 VAL A O 1
ATOM 832 N N . ASN A 1 100 ? -11.032 -6.113 15.315 1.00 83.81 100 ASN A N 1
ATOM 833 C CA . ASN A 1 100 ? -10.759 -6.692 16.637 1.00 83.81 100 ASN A CA 1
ATOM 834 C C . ASN A 1 100 ? -10.376 -5.639 17.685 1.00 83.81 100 ASN A C 1
ATOM 836 O O . ASN A 1 100 ? -10.530 -5.886 18.878 1.00 83.81 100 ASN A O 1
ATOM 840 N N . LYS A 1 101 ? -9.839 -4.491 17.257 1.00 81.19 101 LYS A N 1
ATOM 841 C CA . LYS A 1 101 ? -9.483 -3.393 18.156 1.00 81.19 101 LYS A CA 1
ATOM 842 C C . LYS A 1 101 ? -10.699 -2.556 18.544 1.00 81.19 101 LYS A C 1
ATOM 844 O O . LYS A 1 101 ? -10.819 -2.182 19.704 1.00 81.19 101 LYS A O 1
ATOM 849 N N . THR A 1 102 ? -11.575 -2.254 17.590 1.00 78.19 102 THR A N 1
ATOM 850 C CA . THR A 1 102 ? -12.743 -1.392 17.823 1.00 78.19 102 THR A CA 1
ATOM 851 C C . THR A 1 102 ? -13.914 -2.155 18.441 1.00 78.19 102 THR A C 1
ATOM 853 O O . THR A 1 102 ? -14.632 -1.602 19.267 1.00 78.19 102 THR A O 1
ATOM 856 N N . VAL A 1 103 ? -14.115 -3.420 18.059 1.00 80.38 103 VAL A N 1
ATOM 857 C CA . VAL A 1 103 ? -15.229 -4.255 18.530 1.00 80.38 103 VAL A CA 1
ATOM 858 C C . VAL A 1 103 ? -14.725 -5.683 18.813 1.00 80.38 103 VAL A C 1
ATOM 860 O O . VAL A 1 103 ? -14.917 -6.580 17.990 1.00 80.38 103 VAL A O 1
ATOM 863 N N . PRO A 1 104 ? -14.066 -5.922 19.963 1.00 70.88 104 PRO A N 1
ATOM 864 C CA . PRO A 1 104 ? -13.397 -7.194 20.261 1.00 70.88 104 PRO A CA 1
ATOM 865 C C . PRO A 1 104 ? -14.337 -8.410 20.299 1.00 70.88 104 PRO A C 1
ATOM 867 O O . PRO A 1 104 ? -13.912 -9.517 19.974 1.00 70.88 104 PRO A O 1
ATOM 870 N N . ASP A 1 105 ? -15.620 -8.210 20.616 1.00 70.25 105 ASP A N 1
ATOM 871 C CA . ASP A 1 105 ? -16.628 -9.280 20.664 1.00 70.25 105 ASP A CA 1
ATOM 872 C C . ASP A 1 105 ? -17.415 -9.458 19.353 1.00 70.25 105 ASP A C 1
ATOM 874 O O . ASP A 1 105 ? -18.327 -10.292 19.269 1.00 70.25 105 ASP A O 1
ATOM 878 N N . ALA A 1 106 ? -17.085 -8.697 18.302 1.00 70.94 106 ALA A N 1
ATOM 879 C CA . ALA A 1 106 ? -17.771 -8.809 17.022 1.00 70.94 106 ALA A CA 1
ATOM 880 C C . ALA A 1 106 ? -17.492 -10.165 16.360 1.00 70.94 106 ALA A C 1
ATOM 882 O O . ALA A 1 106 ? -16.382 -10.474 15.925 1.00 70.94 106 ALA A O 1
ATOM 883 N N . LYS A 1 107 ? -18.546 -10.967 16.190 1.00 72.75 107 LYS A N 1
ATOM 884 C CA . LYS A 1 107 ? -18.510 -12.201 15.393 1.00 72.75 107 LYS A CA 1
ATOM 885 C C . LYS A 1 107 ? -18.669 -11.877 13.906 1.00 72.75 107 LYS A C 1
ATOM 887 O O . LYS A 1 107 ? -19.652 -12.267 13.282 1.00 72.75 107 LYS A O 1
ATOM 892 N N . CYS A 1 108 ? -17.710 -11.151 13.340 1.00 75.38 108 CYS A N 1
ATOM 893 C CA . CYS A 1 108 ? -17.684 -10.869 11.906 1.00 75.38 108 CYS A CA 1
ATOM 894 C C . CYS A 1 108 ? -17.168 -12.096 11.133 1.00 75.38 108 CYS A C 1
ATOM 896 O O . CYS A 1 108 ? -16.096 -12.615 11.465 1.00 75.38 108 CYS A O 1
ATOM 898 N N . PRO A 1 109 ? -17.886 -12.584 10.103 1.00 82.88 109 PRO A N 1
ATOM 899 C CA . PRO A 1 109 ? -17.391 -13.695 9.305 1.00 82.88 109 PRO A CA 1
ATOM 900 C C . PRO A 1 109 ? -16.132 -13.291 8.530 1.00 82.88 109 PRO A C 1
ATOM 902 O O . PRO A 1 109 ? -16.040 -12.183 8.003 1.00 82.88 109 PRO A O 1
ATOM 905 N N . ALA A 1 110 ? -15.176 -14.222 8.426 1.00 79.50 110 ALA A N 1
ATOM 906 C CA . ALA A 1 110 ? -13.846 -13.984 7.853 1.00 79.50 110 ALA A CA 1
ATOM 907 C C . ALA A 1 110 ? -13.872 -13.395 6.431 1.00 79.50 110 ALA A C 1
ATOM 909 O O . ALA A 1 110 ? -12.977 -12.641 6.056 1.00 79.50 110 ALA A O 1
ATOM 910 N N . PHE A 1 111 ? -14.913 -13.718 5.658 1.00 83.88 111 PHE A N 1
ATOM 911 C CA . PHE A 1 111 ? -15.093 -13.244 4.291 1.00 83.88 111 PHE A CA 1
ATOM 912 C C . PHE A 1 111 ? -15.159 -11.713 4.190 1.00 83.88 111 PHE A C 1
ATOM 914 O O . PHE A 1 111 ? -14.591 -11.164 3.252 1.00 83.88 111 PHE A O 1
ATOM 921 N N . PHE A 1 112 ? -15.745 -11.008 5.170 1.00 87.19 112 PHE A N 1
ATOM 922 C CA . PHE A 1 112 ? -15.832 -9.539 5.131 1.00 87.19 112 PHE A CA 1
ATOM 923 C C . PHE A 1 112 ? -14.463 -8.860 5.082 1.00 87.19 112 PHE A C 1
ATOM 925 O O . PHE A 1 112 ? -14.315 -7.832 4.426 1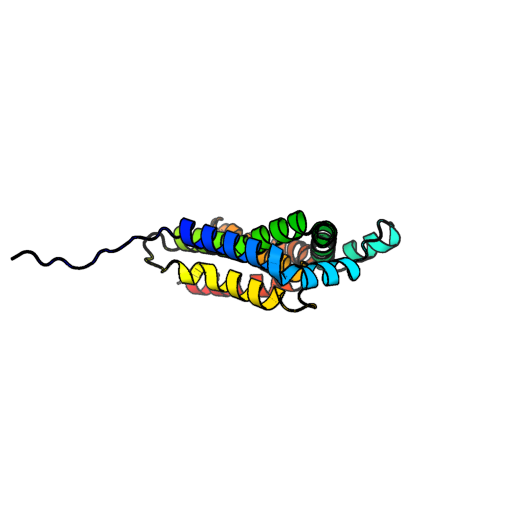.00 87.19 112 PHE A O 1
ATOM 932 N N . PHE A 1 113 ? -13.453 -9.445 5.730 1.00 89.75 113 PHE A N 1
ATOM 933 C CA . PHE A 1 113 ? -12.100 -8.890 5.727 1.00 89.75 113 PHE A CA 1
ATOM 934 C C . PHE A 1 113 ? -11.412 -9.050 4.370 1.00 89.75 113 PHE A C 1
ATOM 936 O O . PHE A 1 113 ? -10.560 -8.243 4.020 1.00 89.75 113 PHE A O 1
ATOM 943 N N . ILE A 1 114 ? -11.789 -10.069 3.593 1.00 92.06 114 ILE A N 1
ATOM 944 C CA . ILE A 1 114 ? -11.181 -10.364 2.292 1.00 92.06 114 ILE A CA 1
ATOM 945 C C . ILE A 1 114 ? -11.803 -9.525 1.175 1.00 92.06 114 ILE A C 1
ATOM 947 O O . ILE A 1 114 ? -11.139 -9.317 0.167 1.00 92.06 114 ILE A O 1
ATOM 951 N N . ILE A 1 115 ? -13.026 -9.001 1.340 1.00 92.94 115 ILE A N 1
ATOM 952 C CA . ILE A 1 115 ? -13.738 -8.272 0.273 1.00 92.94 115 ILE A CA 1
ATOM 953 C C . ILE A 1 115 ? -12.855 -7.194 -0.386 1.00 92.94 115 ILE A C 1
ATOM 955 O O . ILE A 1 115 ? -12.721 -7.237 -1.610 1.00 92.94 115 ILE A O 1
ATOM 959 N N . PRO A 1 116 ? -12.184 -6.283 0.350 1.00 93.00 116 PRO A N 1
ATOM 960 C CA . PRO A 1 116 ? -11.363 -5.254 -0.291 1.00 93.00 116 PRO A CA 1
ATOM 961 C C . PRO A 1 116 ? -10.132 -5.834 -0.991 1.00 93.00 116 PRO A C 1
ATOM 963 O O . PRO A 1 116 ? -9.832 -5.445 -2.114 1.00 93.00 116 PRO A O 1
ATOM 966 N N . SER A 1 117 ? -9.473 -6.823 -0.385 1.00 95.50 117 SER A N 1
ATOM 967 C CA . SER A 1 117 ? -8.355 -7.548 -0.999 1.00 95.50 117 SER A CA 1
ATOM 968 C C . SER A 1 117 ? -8.759 -8.271 -2.290 1.00 95.50 117 SER A C 1
ATOM 970 O O . SER A 1 117 ? -8.032 -8.224 -3.279 1.00 95.50 117 SER A O 1
ATOM 972 N N . ALA A 1 118 ? -9.935 -8.901 -2.313 1.00 94.81 118 ALA A N 1
ATOM 973 C CA . ALA A 1 118 ? -10.469 -9.578 -3.489 1.00 94.81 118 ALA A CA 1
ATOM 974 C C . ALA A 1 118 ? -10.843 -8.589 -4.597 1.00 94.81 118 ALA A C 1
ATOM 976 O O . ALA A 1 118 ? -10.537 -8.843 -5.758 1.00 94.81 118 ALA A O 1
ATOM 977 N N . LEU A 1 119 ? -11.443 -7.445 -4.251 1.00 95.31 119 LEU A N 1
ATOM 978 C CA . LEU A 1 119 ? -11.719 -6.371 -5.209 1.00 95.31 119 LEU A CA 1
ATOM 979 C C . LEU A 1 119 ? -10.426 -5.806 -5.800 1.00 95.31 119 LEU A C 1
ATOM 981 O O . LEU A 1 119 ? -10.342 -5.642 -7.012 1.00 95.31 119 LEU A O 1
ATOM 985 N N . MET A 1 120 ? -9.401 -5.576 -4.975 1.00 95.00 120 MET A N 1
ATOM 986 C CA . MET A 1 120 ? -8.088 -5.134 -5.451 1.00 95.00 120 MET A CA 1
ATOM 987 C C . MET A 1 120 ? -7.443 -6.168 -6.375 1.00 95.00 120 MET A C 1
ATOM 989 O O . MET A 1 120 ? -6.915 -5.799 -7.417 1.00 95.00 120 MET A O 1
ATOM 993 N N . MET A 1 121 ? -7.540 -7.462 -6.049 1.00 95.56 121 MET A N 1
ATOM 994 C CA . MET A 1 121 ? -7.078 -8.536 -6.932 1.00 95.56 121 MET A CA 1
ATOM 995 C C . MET A 1 121 ? -7.828 -8.529 -8.269 1.00 95.56 121 MET A C 1
ATOM 997 O O . MET A 1 121 ? -7.204 -8.692 -9.314 1.00 95.56 121 MET A O 1
ATOM 1001 N N . LEU A 1 122 ? -9.146 -8.309 -8.246 1.00 95.19 122 LEU A N 1
ATOM 1002 C CA . LEU A 1 122 ? -9.968 -8.204 -9.451 1.00 95.19 122 LEU A CA 1
ATOM 1003 C C . LEU A 1 122 ? -9.537 -7.010 -10.309 1.00 95.19 122 LEU A C 1
ATOM 1005 O O . LEU A 1 122 ? -9.325 -7.168 -11.507 1.00 95.19 122 LEU A O 1
ATOM 1009 N N . MET A 1 123 ? -9.342 -5.838 -9.702 1.00 94.44 123 MET A N 1
ATOM 1010 C CA . MET A 1 123 ? -8.872 -4.643 -10.409 1.00 94.44 123 MET A CA 1
ATOM 1011 C C . MET A 1 123 ? -7.468 -4.835 -10.984 1.00 94.44 123 MET A C 1
ATOM 1013 O O . MET A 1 123 ? -7.224 -4.454 -12.123 1.00 94.44 123 MET A O 1
ATOM 1017 N N . GLN A 1 124 ? -6.579 -5.514 -10.256 1.00 94.44 124 GLN A N 1
ATOM 1018 C CA . GLN A 1 124 ? -5.220 -5.830 -10.697 1.00 94.44 124 GLN A CA 1
ATOM 1019 C C . GLN A 1 124 ? -5.170 -6.724 -11.943 1.00 94.44 124 GLN A C 1
ATOM 1021 O O . GLN A 1 124 ? -4.148 -6.762 -12.617 1.00 94.44 124 GLN A O 1
ATOM 1026 N N . THR A 1 125 ? -6.249 -7.433 -12.290 1.00 91.06 125 THR A N 1
ATOM 1027 C CA . THR A 1 125 ? -6.309 -8.158 -13.572 1.00 91.06 125 THR A CA 1
ATOM 1028 C C . THR A 1 125 ? -6.361 -7.223 -14.784 1.00 91.06 125 THR A C 1
ATOM 1030 O O . THR A 1 125 ? -6.066 -7.648 -15.900 1.00 91.06 125 THR A O 1
ATOM 1033 N N . HIS A 1 126 ? -6.706 -5.949 -14.575 1.00 90.81 126 HIS A N 1
ATOM 1034 C CA . HIS A 1 126 ? -6.739 -4.935 -15.614 1.00 90.81 126 HIS A CA 1
ATOM 1035 C C . HIS A 1 126 ? -5.365 -4.271 -15.771 1.00 90.81 126 HIS A C 1
ATOM 1037 O O . HIS A 1 126 ? -4.780 -3.784 -14.808 1.00 90.81 126 HIS A O 1
ATOM 1043 N N . TYR A 1 127 ? -4.882 -4.165 -17.011 1.00 85.25 127 TYR A N 1
ATOM 1044 C CA . TYR A 1 127 ? -3.537 -3.665 -17.328 1.00 85.25 127 TYR A CA 1
ATOM 1045 C C . TYR A 1 127 ? -3.204 -2.295 -16.716 1.00 85.25 127 TYR A C 1
ATOM 1047 O O . TYR A 1 127 ? -2.133 -2.118 -16.144 1.00 85.25 127 TYR A O 1
ATOM 1055 N N . TYR A 1 128 ? -4.142 -1.346 -16.795 1.00 88.75 128 TYR A N 1
ATOM 1056 C CA . TYR A 1 128 ? -3.976 0.025 -16.293 1.00 88.75 128 TYR A CA 1
ATOM 1057 C C . TYR A 1 128 ? -4.053 0.172 -14.768 1.00 88.75 128 TYR A C 1
ATOM 1059 O O . TYR A 1 128 ? -3.754 1.247 -14.247 1.00 88.75 128 TYR A O 1
ATOM 1067 N N . HIS A 1 129 ? -4.443 -0.875 -14.038 1.00 91.81 129 HIS A N 1
ATOM 1068 C CA . HIS A 1 129 ? -4.430 -0.844 -12.579 1.00 91.81 129 HIS A CA 1
ATOM 1069 C C . HIS A 1 129 ? -3.018 -1.150 -12.078 1.00 91.81 129 HIS A C 1
ATOM 1071 O O . HIS A 1 129 ? -2.647 -2.297 -11.835 1.00 91.81 129 HIS A O 1
ATOM 1077 N N . THR A 1 130 ? -2.201 -0.105 -11.987 1.00 92.69 130 THR A N 1
ATOM 1078 C CA . THR A 1 130 ? -0.795 -0.203 -11.587 1.00 92.69 130 THR A CA 1
ATOM 1079 C C . THR A 1 130 ? -0.616 -0.429 -10.085 1.00 92.69 130 THR A C 1
ATOM 1081 O O . THR A 1 130 ? -1.497 -0.168 -9.259 1.00 92.69 130 THR A O 1
ATOM 1084 N N . MET A 1 131 ? 0.594 -0.843 -9.709 1.00 94.62 131 MET A N 1
ATOM 1085 C CA . MET A 1 131 ? 0.985 -1.069 -8.319 1.00 94.62 131 MET A CA 1
ATOM 1086 C C . MET A 1 131 ? 0.783 0.152 -7.405 1.00 94.62 131 MET A C 1
ATOM 1088 O O . MET A 1 131 ? 0.463 0.006 -6.223 1.00 94.62 131 MET A O 1
ATOM 1092 N N . THR A 1 132 ? 0.899 1.359 -7.960 1.00 94.44 132 THR A N 1
ATOM 1093 C CA . THR A 1 132 ? 0.644 2.630 -7.269 1.00 94.44 132 THR A CA 1
ATOM 1094 C C . THR A 1 132 ? -0.752 2.677 -6.648 1.00 94.44 132 THR A C 1
ATOM 1096 O O . THR A 1 132 ? -0.900 3.119 -5.508 1.00 94.44 132 THR A O 1
ATOM 1099 N N . PHE A 1 133 ? -1.774 2.169 -7.350 1.00 94.44 133 PHE A N 1
ATOM 1100 C CA . PHE A 1 133 ? -3.138 2.129 -6.821 1.00 94.44 133 PHE A CA 1
ATOM 1101 C C . PHE A 1 133 ? -3.250 1.197 -5.619 1.00 94.44 133 PHE A C 1
ATOM 1103 O O . PHE A 1 133 ? -3.853 1.558 -4.606 1.00 94.44 133 PHE A O 1
ATOM 1110 N N . ASN A 1 134 ? -2.614 0.025 -5.689 1.00 95.94 134 ASN A N 1
ATOM 1111 C CA . ASN A 1 134 ? -2.627 -0.914 -4.574 1.00 95.94 134 ASN A CA 1
ATOM 1112 C C . ASN A 1 134 ? -1.958 -0.336 -3.330 1.00 95.94 134 ASN A C 1
ATOM 1114 O O . ASN A 1 134 ? -2.500 -0.444 -2.228 1.00 95.94 134 ASN A O 1
ATOM 1118 N N . LEU A 1 135 ? -0.810 0.319 -3.508 1.00 96.44 135 LEU A N 1
ATOM 1119 C CA . LEU A 1 135 ? -0.119 0.996 -2.417 1.00 96.44 135 LEU A CA 1
ATOM 1120 C C . LEU A 1 135 ? -0.956 2.136 -1.832 1.00 96.44 135 LEU A C 1
ATOM 1122 O O . LEU A 1 135 ? -1.019 2.260 -0.613 1.00 96.44 135 LEU A O 1
ATOM 1126 N N . GLY A 1 136 ? -1.636 2.926 -2.667 1.00 95.62 136 GLY A N 1
ATOM 1127 C CA . GLY A 1 136 ? -2.499 4.015 -2.207 1.00 95.62 136 GLY A CA 1
ATOM 1128 C C . GLY A 1 136 ? -3.597 3.529 -1.263 1.00 95.62 136 GLY A C 1
ATOM 1129 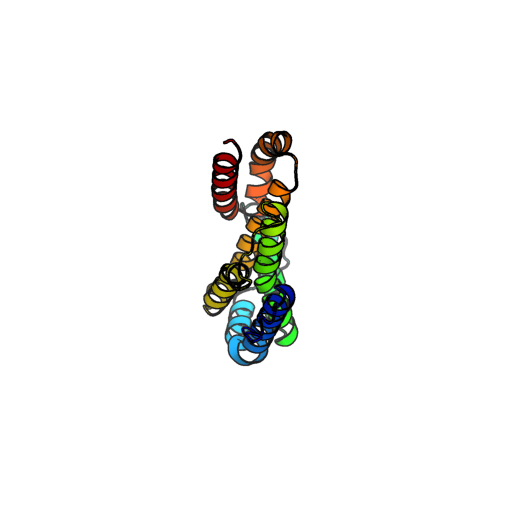O O . GLY A 1 136 ? -3.748 4.058 -0.160 1.00 95.62 136 GLY A O 1
ATOM 1130 N N . PHE A 1 137 ? -4.302 2.456 -1.634 1.00 94.31 137 PHE A N 1
ATOM 1131 C CA . PHE A 1 137 ? -5.302 1.833 -0.759 1.00 94.31 137 PHE A CA 1
ATOM 1132 C C . PHE A 1 137 ? -4.695 1.272 0.531 1.00 94.31 137 PHE A C 1
ATOM 1134 O O . PHE A 1 137 ? -5.258 1.462 1.611 1.00 94.31 137 PHE A O 1
ATOM 1141 N N . VAL A 1 138 ? -3.538 0.612 0.444 1.00 96.12 138 VAL A N 1
ATOM 1142 C CA . VAL A 1 138 ? -2.839 0.083 1.623 1.00 96.12 138 VAL A CA 1
ATOM 1143 C C . VAL A 1 138 ? -2.439 1.208 2.579 1.00 96.12 138 VAL A C 1
ATOM 1145 O O . VAL A 1 138 ? -2.686 1.088 3.777 1.00 96.12 138 VAL A O 1
ATOM 1148 N N . ILE A 1 139 ? -1.895 2.319 2.077 1.00 95.62 139 ILE A N 1
ATOM 1149 C CA . ILE A 1 139 ? -1.513 3.474 2.900 1.00 95.62 139 ILE A CA 1
ATOM 1150 C C . ILE A 1 139 ? -2.728 4.062 3.613 1.00 95.62 139 ILE A C 1
ATOM 1152 O O . ILE A 1 139 ? -2.660 4.293 4.819 1.00 95.62 139 ILE A O 1
ATOM 1156 N N . VAL A 1 140 ? -3.855 4.242 2.918 1.00 95.25 140 VAL A N 1
ATOM 1157 C CA . VAL A 1 140 ? -5.100 4.737 3.534 1.00 95.25 140 VAL A CA 1
ATOM 1158 C C . VAL A 1 140 ? -5.523 3.857 4.709 1.00 95.25 140 VAL A C 1
ATOM 1160 O O . VAL A 1 140 ? -5.845 4.368 5.782 1.00 95.25 140 VAL A O 1
ATOM 1163 N N . LEU A 1 141 ? -5.479 2.534 4.538 1.00 94.19 141 LEU A N 1
ATOM 1164 C CA . LEU A 1 141 ? -5.837 1.589 5.595 1.00 94.19 141 LEU A CA 1
ATOM 1165 C C . LEU A 1 141 ? -4.827 1.591 6.751 1.00 94.19 141 LEU A C 1
ATOM 1167 O O . LEU A 1 141 ? -5.235 1.513 7.911 1.00 94.19 141 LEU A O 1
ATOM 1171 N N . ILE A 1 142 ? -3.526 1.709 6.467 1.00 94.75 142 ILE A N 1
ATOM 1172 C CA . ILE A 1 142 ? -2.482 1.830 7.497 1.00 94.75 142 ILE A CA 1
ATOM 1173 C C . ILE A 1 142 ? -2.700 3.100 8.321 1.00 94.75 142 ILE A C 1
ATOM 1175 O O . ILE A 1 142 ? -2.699 3.036 9.551 1.00 94.75 142 ILE A O 1
ATOM 1179 N 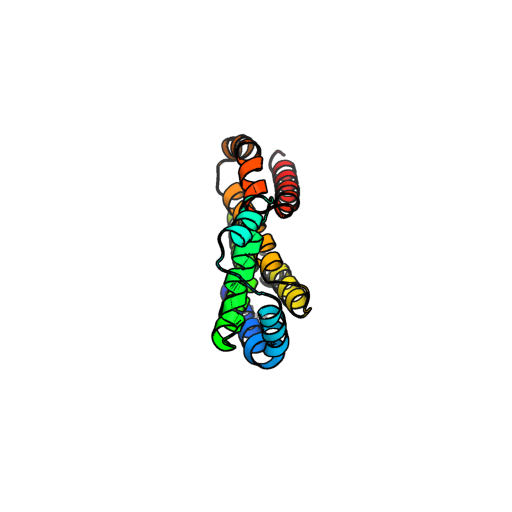N . LEU A 1 143 ? -2.923 4.241 7.664 1.00 93.56 143 LEU A N 1
ATOM 1180 C CA . LEU A 1 143 ? -3.184 5.514 8.334 1.00 93.56 143 LEU A CA 1
ATOM 1181 C C . LEU A 1 143 ? -4.448 5.441 9.191 1.00 93.56 143 LEU A C 1
ATOM 1183 O O . LEU A 1 143 ? -4.439 5.913 10.326 1.00 93.56 143 LEU A O 1
ATOM 1187 N N . LEU A 1 144 ? -5.506 4.787 8.701 1.00 91.62 144 LEU A N 1
ATOM 1188 C CA . LEU A 1 144 ? -6.723 4.557 9.479 1.00 91.62 144 LEU A CA 1
ATOM 1189 C C . LEU A 1 144 ? -6.442 3.710 10.727 1.00 91.62 144 LEU A C 1
ATOM 1191 O O . LEU A 1 144 ? -6.834 4.087 11.827 1.00 91.62 144 LEU A O 1
ATOM 1195 N N . LEU A 1 145 ? -5.720 2.597 10.591 1.00 91.44 145 LEU A N 1
ATOM 1196 C CA . LEU A 1 145 ? -5.345 1.744 11.723 1.00 91.44 145 LEU A CA 1
ATOM 1197 C C . LEU A 1 145 ? -4.512 2.502 12.771 1.00 91.44 145 LEU A C 1
ATOM 1199 O O . LEU A 1 145 ? -4.697 2.300 13.976 1.00 91.44 145 LEU A O 1
ATOM 1203 N N . LEU A 1 146 ? -3.580 3.349 12.324 1.00 91.06 146 LEU A N 1
ATOM 1204 C CA . LEU A 1 146 ? -2.770 4.196 13.200 1.00 91.06 146 LEU A CA 1
ATOM 1205 C C . LEU A 1 146 ? -3.635 5.230 13.919 1.00 91.06 146 LEU A C 1
ATOM 1207 O O . LEU A 1 146 ? -3.508 5.372 15.134 1.00 91.06 146 LEU A O 1
ATOM 1211 N N . ALA A 1 147 ? -4.555 5.882 13.205 1.00 89.00 147 ALA A N 1
ATOM 1212 C CA . ALA A 1 147 ? -5.485 6.840 13.790 1.00 89.00 147 ALA A CA 1
ATOM 1213 C C . ALA A 1 147 ? -6.349 6.197 14.884 1.00 89.00 147 ALA A C 1
ATOM 1215 O O . ALA A 1 147 ? -6.432 6.719 15.992 1.00 89.00 147 ALA A O 1
ATOM 1216 N N . LEU A 1 148 ? -6.871 4.996 14.624 1.00 86.56 148 LEU A N 1
ATOM 1217 C CA . LEU A 1 148 ? -7.622 4.189 15.595 1.00 86.56 148 LEU A CA 1
ATOM 1218 C C . LEU A 1 148 ? -6.773 3.673 16.761 1.00 86.56 148 LEU A C 1
ATOM 1220 O O . LEU A 1 148 ? -7.299 3.091 17.710 1.00 86.56 148 LEU A O 1
ATOM 1224 N N . SER A 1 149 ? -5.449 3.797 16.672 1.00 84.88 149 SER A N 1
ATOM 1225 C CA . SER A 1 149 ? -4.539 3.318 17.704 1.00 84.88 149 SER A CA 1
ATOM 1226 C C . SER A 1 149 ? -4.112 4.359 18.716 1.00 84.88 149 SER A C 1
ATOM 1228 O O . SER A 1 149 ? -3.563 3.983 19.751 1.00 84.88 149 SER A O 1
ATOM 1230 N N . ILE A 1 150 ? -4.388 5.621 18.427 1.00 86.25 150 ILE A N 1
ATOM 1231 C CA . ILE A 1 150 ? -4.045 6.773 19.244 1.00 86.25 150 ILE A CA 1
ATOM 1232 C C . ILE A 1 150 ? -5.290 7.201 20.032 1.00 86.25 150 ILE A C 1
ATOM 1234 O O . ILE A 1 150 ? -6.416 6.874 19.666 1.00 86.25 150 ILE A O 1
ATOM 1238 N N . SER A 1 151 ? -5.098 7.911 21.145 1.00 79.88 151 SER A N 1
ATOM 1239 C CA . SER A 1 151 ? -6.215 8.455 21.917 1.00 79.88 151 SER A CA 1
ATOM 1240 C C . SER A 1 151 ? -7.035 9.454 21.093 1.00 79.88 151 SER A C 1
ATOM 1242 O O . SER A 1 151 ? -6.487 10.300 20.384 1.00 79.88 151 SER A O 1
ATOM 1244 N N . GLU A 1 152 ? -8.359 9.397 21.235 1.00 79.81 152 GLU A N 1
ATOM 1245 C CA . GLU A 1 152 ? -9.311 10.188 20.438 1.00 79.81 152 GLU A CA 1
ATOM 1246 C C . GLU A 1 152 ? -9.052 11.698 20.495 1.00 79.81 152 GLU A C 1
ATOM 1248 O O . GLU A 1 152 ? -9.080 12.387 19.478 1.00 79.81 152 GLU A O 1
ATOM 1253 N N . LYS A 1 153 ? -8.738 12.222 21.684 1.00 80.81 153 LYS A N 1
ATOM 1254 C CA . LYS A 1 153 ? -8.468 13.655 21.869 1.00 80.81 153 LYS A CA 1
ATOM 1255 C C . LYS A 1 153 ? -7.188 14.098 21.160 1.00 80.81 153 LYS A C 1
ATOM 1257 O O . LYS A 1 153 ? -7.135 15.205 20.636 1.00 80.81 153 LYS A O 1
ATOM 1262 N N . PHE A 1 154 ? -6.161 13.245 21.146 1.00 83.69 154 PHE A N 1
ATOM 1263 C CA . PHE A 1 154 ? -4.884 13.570 20.516 1.00 83.69 154 PHE A CA 1
ATOM 1264 C C . PHE A 1 154 ? -4.964 13.421 18.996 1.00 83.69 154 PHE A C 1
ATOM 1266 O O . PHE A 1 154 ? -4.488 14.295 18.274 1.00 83.69 154 PHE A O 1
ATOM 1273 N N . ILE A 1 155 ? -5.614 12.362 18.499 1.00 85.88 155 ILE A N 1
ATOM 1274 C CA . ILE A 1 155 ? -5.729 12.125 17.056 1.00 85.88 155 ILE A CA 1
ATOM 1275 C C . ILE A 1 155 ? -6.562 13.208 16.355 1.00 85.88 155 ILE A C 1
ATOM 1277 O O . ILE A 1 155 ? -6.210 13.615 15.246 1.00 85.88 155 ILE A O 1
ATOM 1281 N N . LEU A 1 156 ? -7.582 13.753 17.038 1.00 85.06 156 LEU A N 1
ATOM 1282 C CA . LEU A 1 156 ? -8.406 14.862 16.545 1.00 85.06 156 LEU A CA 1
ATOM 1283 C C . LEU A 1 156 ? -7.569 16.092 16.170 1.00 85.06 156 LEU A C 1
ATOM 1285 O O . LEU A 1 156 ? -7.853 16.734 15.164 1.00 85.06 156 LEU A O 1
ATOM 1289 N N . PHE A 1 157 ? -6.531 16.397 16.951 1.00 86.44 157 PHE A N 1
ATOM 1290 C CA . PHE A 1 157 ? -5.626 17.514 16.680 1.00 86.44 157 PHE A CA 1
ATOM 1291 C C . PHE A 1 157 ? -4.473 17.123 15.743 1.00 86.44 157 PHE A C 1
ATOM 1293 O O . PHE A 1 157 ? -4.091 17.893 14.863 1.00 86.44 157 PHE A O 1
ATOM 1300 N N . LEU A 1 158 ? -3.935 15.911 15.901 1.00 89.00 158 LEU A N 1
ATOM 1301 C CA . LEU A 1 158 ? -2.762 15.438 15.167 1.00 89.00 158 LEU A CA 1
ATOM 1302 C C . LEU A 1 158 ? -3.026 15.270 13.663 1.00 89.00 158 LEU A C 1
ATOM 1304 O O . LEU A 1 158 ? -2.197 15.667 12.846 1.00 89.00 158 LEU A O 1
ATOM 1308 N N . VAL A 1 159 ? -4.162 14.673 13.285 1.00 88.81 159 VAL A N 1
ATOM 1309 C CA . VAL A 1 159 ? -4.451 14.341 11.880 1.00 88.81 159 VAL A CA 1
ATOM 1310 C C . VAL A 1 159 ? -4.577 15.590 11.000 1.00 88.81 159 VAL A C 1
ATOM 1312 O O . VAL A 1 159 ? -3.897 15.627 9.975 1.00 88.81 159 VAL A O 1
ATOM 1315 N N . PRO A 1 160 ? -5.355 16.630 11.366 1.00 88.94 160 PRO A N 1
ATOM 1316 C CA . PRO A 1 160 ? -5.409 17.872 10.592 1.00 88.94 160 PRO A CA 1
ATOM 1317 C C . PRO A 1 160 ? -4.059 18.592 10.520 1.00 88.94 160 PRO A C 1
ATOM 1319 O O . PRO A 1 160 ? -3.716 19.136 9.474 1.00 88.94 160 PRO A O 1
ATOM 1322 N N . LEU A 1 161 ? -3.274 18.557 11.605 1.00 91.94 161 LEU A N 1
ATOM 1323 C CA . LEU A 1 161 ? -1.959 19.197 11.667 1.00 91.94 161 LEU A CA 1
ATOM 1324 C C . LEU A 1 161 ? -0.962 18.573 10.678 1.00 91.94 161 LEU A C 1
ATOM 1326 O O . LEU A 1 161 ? -0.242 19.291 9.989 1.00 91.94 161 LEU A O 1
ATOM 1330 N N . ILE A 1 162 ? -0.926 17.240 10.591 1.00 92.69 162 ILE A N 1
ATOM 1331 C CA . ILE A 1 162 ? 0.003 16.499 9.718 1.00 92.69 162 ILE A CA 1
ATOM 1332 C C . ILE A 1 162 ? -0.595 16.292 8.308 1.00 92.69 162 ILE A C 1
ATOM 1334 O O . ILE A 1 162 ? 0.087 15.825 7.396 1.00 92.69 162 ILE A O 1
ATOM 1338 N N . PHE A 1 163 ? -1.850 16.688 8.069 1.00 92.81 163 PHE A N 1
ATOM 1339 C CA . PHE A 1 163 ? -2.544 16.453 6.800 1.00 92.81 163 PHE A CA 1
ATOM 1340 C C . PHE A 1 163 ? -1.782 16.939 5.553 1.00 92.81 163 PHE A C 1
ATOM 1342 O O . PHE A 1 163 ? -1.681 16.149 4.613 1.00 92.81 163 PHE A O 1
ATOM 1349 N N . PRO A 1 164 ? -1.181 18.151 5.508 1.00 93.06 164 PRO A N 1
ATOM 1350 C CA . PRO A 1 164 ? -0.428 18.597 4.332 1.00 93.06 164 PRO A CA 1
ATOM 1351 C C . PRO A 1 164 ? 0.750 17.675 4.000 1.00 93.06 164 PRO A C 1
ATOM 1353 O O . PRO A 1 164 ? 1.008 17.378 2.836 1.00 93.06 164 PRO A O 1
ATOM 1356 N N . PHE A 1 165 ? 1.428 17.168 5.031 1.00 92.81 165 PHE A N 1
ATOM 1357 C CA . PHE A 1 165 ? 2.540 16.236 4.877 1.00 92.81 165 PHE A CA 1
ATOM 1358 C C . PHE A 1 165 ? 2.067 14.867 4.368 1.00 92.81 165 PHE A C 1
ATOM 1360 O O . PHE A 1 165 ? 2.657 14.304 3.448 1.00 92.81 165 PHE A O 1
ATOM 1367 N N . LEU A 1 166 ? 0.958 14.348 4.901 1.00 93.19 166 LEU A N 1
ATOM 1368 C CA . LEU A 1 166 ? 0.377 13.093 4.415 1.00 93.19 166 LEU A CA 1
ATOM 1369 C C . LEU A 1 166 ? -0.150 13.219 2.976 1.00 93.19 166 LEU A C 1
ATOM 1371 O O . LEU A 1 166 ? -0.005 12.282 2.187 1.00 93.19 166 LEU A O 1
ATOM 1375 N N . TYR A 1 167 ? -0.724 14.376 2.626 1.00 94.25 167 TYR A N 1
ATOM 1376 C CA . TYR A 1 167 ? -1.188 14.695 1.273 1.00 94.25 167 TYR A CA 1
ATOM 1377 C C . TYR A 1 167 ? -0.025 14.780 0.290 1.00 94.25 167 TYR A C 1
ATOM 1379 O O . TYR A 1 167 ? -0.127 14.287 -0.829 1.00 94.25 167 TYR A O 1
ATOM 1387 N N . TYR A 1 168 ? 1.113 15.325 0.713 1.00 93.94 168 TYR A N 1
ATOM 1388 C CA . TYR A 1 168 ? 2.323 15.310 -0.097 1.00 93.94 168 TYR A CA 1
ATOM 1389 C C . TYR A 1 168 ? 2.801 13.878 -0.403 1.00 93.94 168 TYR A C 1
ATOM 1391 O O . TYR A 1 168 ? 3.118 13.577 -1.550 1.00 93.94 168 TYR A O 1
ATOM 1399 N N . ILE A 1 169 ? 2.772 12.967 0.578 1.00 92.62 169 ILE A N 1
ATOM 1400 C CA . ILE A 1 169 ? 3.204 11.570 0.383 1.00 92.62 169 ILE A CA 1
ATOM 1401 C C . ILE A 1 169 ? 2.224 10.778 -0.490 1.00 92.62 169 ILE A C 1
ATOM 1403 O O . ILE A 1 169 ? 2.645 10.076 -1.407 1.00 92.62 169 ILE A O 1
ATOM 1407 N N . SER A 1 170 ? 0.926 10.862 -0.190 1.00 92.00 170 SER A N 1
ATOM 1408 C CA . SER A 1 170 ? -0.081 9.934 -0.734 1.00 92.00 170 SER A CA 1
ATOM 1409 C C . SER A 1 170 ? -1.015 10.575 -1.761 1.00 92.00 170 SER A C 1
ATOM 1411 O O . SER A 1 170 ? -1.848 9.886 -2.339 1.00 92.00 170 SER A O 1
ATOM 1413 N N . GLY A 1 171 ? -0.928 11.884 -1.990 1.00 92.25 171 GLY A N 1
ATOM 1414 C CA . GLY A 1 171 ? -1.773 12.608 -2.937 1.00 92.25 171 GLY A CA 1
ATOM 1415 C C . GLY A 1 171 ? -3.269 12.458 -2.643 1.00 92.25 171 GLY A C 1
ATOM 1416 O O . GLY A 1 171 ? -3.714 12.509 -1.493 1.00 92.25 171 GLY A O 1
ATOM 1417 N N . ALA A 1 172 ? -4.055 12.229 -3.699 1.00 92.06 172 ALA A N 1
ATOM 1418 C CA . ALA A 1 172 ? -5.517 12.160 -3.640 1.00 92.06 172 ALA A CA 1
ATOM 1419 C C . ALA A 1 172 ? -6.068 11.046 -2.729 1.00 92.06 172 ALA A C 1
ATOM 1421 O O . ALA A 1 172 ? -7.185 11.173 -2.224 1.00 92.06 172 ALA A O 1
ATOM 1422 N N . TYR A 1 173 ? -5.295 9.992 -2.442 1.00 93.31 173 TYR A N 1
ATOM 1423 C CA . TYR A 1 173 ? -5.707 8.937 -1.505 1.00 93.31 173 TYR A CA 1
ATOM 1424 C C . TYR A 1 173 ? -5.982 9.480 -0.096 1.00 93.31 173 TYR A C 1
ATOM 1426 O O . TYR A 1 173 ? -6.816 8.936 0.630 1.00 93.31 173 TYR A O 1
ATOM 1434 N N . MET A 1 174 ? -5.371 10.610 0.272 1.00 93.75 174 MET A N 1
ATOM 1435 C CA . MET A 1 174 ? -5.665 11.280 1.537 1.00 93.75 174 MET A CA 1
ATOM 1436 C C . MET A 1 174 ? -7.098 11.791 1.649 1.00 93.75 174 MET A C 1
ATOM 1438 O O . MET A 1 174 ? -7.612 11.887 2.762 1.00 93.75 174 MET A O 1
ATOM 1442 N N . LEU A 1 175 ? -7.769 12.068 0.529 1.00 91.75 175 LEU A N 1
ATOM 1443 C CA . LEU A 1 175 ? -9.184 12.433 0.541 1.00 91.75 175 LEU A CA 1
ATOM 1444 C C . LEU A 1 175 ? -10.040 11.242 0.986 1.00 91.75 175 LEU A C 1
ATOM 1446 O O . LEU A 1 175 ? -10.906 11.394 1.846 1.00 91.75 175 LEU A O 1
ATOM 1450 N N . VAL A 1 176 ? -9.733 10.037 0.495 1.00 93.31 176 VAL A N 1
ATOM 1451 C CA . VAL A 1 176 ? -10.403 8.798 0.925 1.00 93.31 176 VAL A CA 1
ATOM 1452 C C . VAL A 1 176 ? -10.176 8.564 2.418 1.00 93.31 176 VAL A C 1
ATOM 1454 O O . VAL A 1 176 ? -11.128 8.294 3.150 1.00 93.31 176 VAL A O 1
ATOM 1457 N N . PHE A 1 177 ? -8.939 8.738 2.892 1.00 93.88 177 PHE A N 1
ATOM 1458 C CA . PHE A 1 177 ? -8.635 8.673 4.321 1.00 93.88 177 PHE A CA 1
ATOM 1459 C C . PHE A 1 177 ? -9.436 9.705 5.129 1.00 93.88 177 PHE A C 1
ATOM 1461 O O . PHE A 1 177 ? -10.032 9.336 6.137 1.00 93.88 177 PHE A O 1
ATOM 1468 N N . SER A 1 178 ? -9.507 10.967 4.687 1.00 91.19 178 SER A N 1
ATOM 1469 C CA . SER A 1 178 ? -10.263 12.002 5.407 1.00 91.19 178 SER A CA 1
ATOM 1470 C C . SER A 1 178 ? -11.750 11.674 5.514 1.00 91.19 178 SER A C 1
ATOM 1472 O O . SER A 1 178 ? -12.336 11.870 6.575 1.00 91.19 178 SER A O 1
ATOM 1474 N N . LEU A 1 179 ? -12.349 11.103 4.465 1.00 92.56 179 LEU A N 1
ATOM 1475 C CA . LEU A 1 179 ? -13.750 10.700 4.478 1.00 92.56 179 LEU A CA 1
ATOM 1476 C C . LEU A 1 179 ? -13.977 9.582 5.500 1.00 92.56 179 LEU A C 1
ATOM 1478 O O . LEU A 1 179 ? -14.865 9.691 6.345 1.00 92.56 179 LEU A O 1
ATOM 1482 N N . LEU A 1 180 ? -13.140 8.540 5.475 1.00 90.44 180 LEU A N 1
ATOM 1483 C CA . LEU A 1 180 ? -13.204 7.444 6.449 1.00 90.44 180 LEU A CA 1
ATOM 1484 C C . LEU A 1 180 ? -12.986 7.940 7.885 1.00 90.44 180 LEU A C 1
ATOM 1486 O O . LEU A 1 180 ? -13.677 7.503 8.803 1.00 90.44 180 LEU A O 1
ATOM 1490 N N . TYR A 1 181 ? -12.056 8.875 8.074 1.00 90.38 181 TYR A N 1
ATOM 1491 C CA . TYR A 1 181 ? -11.753 9.473 9.369 1.00 90.38 181 TYR A CA 1
ATOM 1492 C C . TYR A 1 181 ? -12.923 10.302 9.919 1.00 90.38 181 TYR A C 1
ATOM 1494 O O . TYR A 1 181 ? -13.276 10.157 11.088 1.00 90.38 181 TYR A O 1
ATOM 1502 N N . ILE A 1 182 ? -13.583 11.107 9.079 1.00 89.31 182 ILE A N 1
ATOM 1503 C CA . ILE A 1 182 ? -14.787 11.864 9.461 1.00 89.31 182 ILE A CA 1
ATOM 1504 C C . ILE A 1 182 ? -15.919 10.911 9.855 1.00 89.31 182 ILE A C 1
ATOM 1506 O O . ILE A 1 182 ? -16.554 11.113 10.888 1.00 89.31 182 ILE A O 1
ATOM 1510 N N . VAL A 1 183 ? -16.153 9.852 9.071 1.00 88.94 183 VAL A N 1
ATOM 1511 C CA . VAL A 1 183 ? -17.166 8.832 9.397 1.00 88.94 183 VAL A CA 1
ATOM 1512 C C . VAL A 1 183 ? -16.875 8.194 10.753 1.00 88.94 183 VAL A C 1
ATOM 1514 O O . VAL A 1 183 ? -17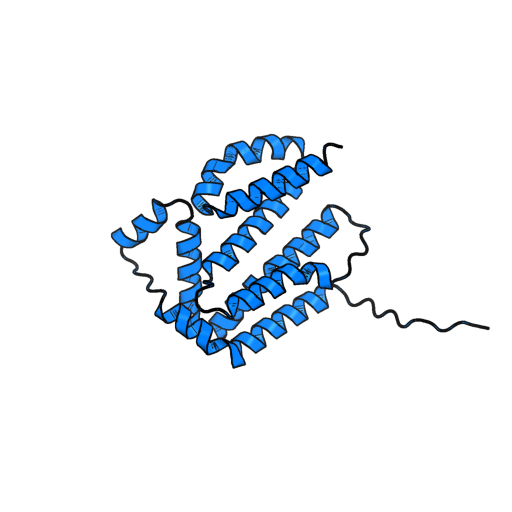.787 8.032 11.561 1.00 88.94 183 VAL A O 1
ATOM 1517 N N . TRP A 1 184 ? -15.612 7.873 11.031 1.00 86.31 184 TRP A N 1
ATOM 1518 C CA . TRP A 1 184 ? -15.222 7.323 12.323 1.00 86.31 184 TRP A CA 1
ATOM 1519 C C . TRP A 1 184 ? -15.499 8.295 13.481 1.00 86.31 184 TRP A C 1
ATOM 1521 O O . TRP A 1 184 ? -16.126 7.891 14.460 1.00 86.31 184 TRP A O 1
ATOM 1531 N N . ILE A 1 185 ? -15.121 9.573 13.348 1.00 86.00 185 ILE A N 1
ATOM 1532 C CA . ILE A 1 185 ? -15.411 10.604 14.359 1.00 86.00 185 ILE A CA 1
ATOM 1533 C C . ILE A 1 185 ? -16.918 10.703 14.624 1.00 86.00 185 ILE A C 1
ATOM 1535 O O . ILE A 1 185 ? -17.334 10.726 15.780 1.00 86.00 185 ILE A O 1
ATOM 1539 N N . LEU A 1 186 ? -17.743 10.727 13.571 1.00 85.88 186 LEU A N 1
ATOM 1540 C CA . LEU A 1 186 ? -19.201 10.843 13.695 1.00 85.88 186 LEU A CA 1
ATOM 1541 C C . LEU A 1 186 ? -19.839 9.662 14.435 1.00 85.88 186 LEU A C 1
ATOM 1543 O O . LEU A 1 186 ? -20.836 9.844 15.131 1.00 85.88 186 LEU A O 1
ATOM 1547 N N . ILE A 1 187 ? -19.289 8.457 14.271 1.00 82.75 187 ILE A N 1
ATOM 1548 C CA . ILE A 1 187 ? -19.784 7.253 14.945 1.00 82.75 187 ILE A CA 1
ATOM 1549 C C . ILE A 1 187 ? -19.347 7.226 16.414 1.00 82.75 187 ILE A C 1
ATOM 1551 O O . ILE A 1 187 ? -20.109 6.750 17.249 1.00 82.75 187 ILE A O 1
ATOM 1555 N N . HIS A 1 188 ? -18.141 7.711 16.730 1.00 73.25 188 HIS A N 1
ATOM 1556 C CA . HIS A 1 188 ? -17.540 7.566 18.061 1.00 73.25 188 HIS A CA 1
ATOM 1557 C C . HIS A 1 188 ? -17.756 8.764 19.002 1.00 73.25 188 HIS A C 1
ATOM 1559 O O . HIS A 1 188 ? -17.645 8.606 20.209 1.00 73.25 188 HIS A O 1
ATOM 1565 N N . GLN A 1 189 ? -18.091 9.953 18.486 1.00 62.03 189 GLN A N 1
ATOM 1566 C CA . GLN A 1 189 ? -18.472 11.118 19.306 1.00 62.03 189 GLN A CA 1
ATOM 1567 C C . GLN A 1 189 ? -19.961 11.133 19.720 1.00 62.03 189 GLN A C 1
ATOM 1569 O O . GLN A 1 189 ? -20.454 12.164 20.183 1.00 62.03 189 GLN A O 1
ATOM 1574 N N . ARG A 1 190 ? -20.684 10.017 19.559 1.00 44.16 190 ARG A N 1
ATOM 1575 C CA . ARG A 1 190 ? -21.985 9.777 20.207 1.00 44.16 190 ARG A CA 1
ATOM 1576 C C . ARG A 1 190 ? -21.794 8.939 21.460 1.00 44.16 190 ARG A C 1
ATOM 1578 O O . ARG A 1 190 ? -22.454 9.277 22.464 1.00 44.16 190 ARG A O 1
#

Sequence (190 aa):
MAKKSVLGIKINVRYFISAFFLTAFVYFFWFGDYVLFFQEQQSLLVYDWEHLREYFIQPGGLLEFAGRFLTQFYVSRLAGALILSVILTIPALILWKTVNKTVPDAKCPAFFFIIPSALMMLMQTHYYHTMTFNLGFVIVLILLLLALSISEKFILFLVPLIFPFLYYISGAYMLVFSLLYIVWILIHQR

Secondary structure (DSSP, 8-state):
------------HHHHHHHHHHHHHHHHHHTTHHHHHHHHHH------HHHHHHHHHSTTHHHHHHHHHHHGGGGSHHHHHHHHHHHHHHHHHHHHHHHHHH-TT----THHHHHHHHHHHHHHTSTT--HHHHHHHHHHHHHHHHHTTS-HHHHHHHHHHHHHHHHHHHTTHHHHHHHHHHHHHHHH--

Radius of gyration: 19.47 Å; chains: 1; bounding box: 50×57×43 Å

Foldseek 3Di:
DDDDDDPPPPPDLVVVLVVQLVVQLVCLLPPVLVLLVLLLVVLDDDPDPVVLVVLQVDFQSLLVNVQSVQSPLSVDSNSNSNSLSVLLSLQLVLVVLLCCLVPVPDPDDSVVSNVSSVVLSVLSSDNPSTSSVSSLVSVLSVVVSVLSVDDPVVSVVVCVVCVVVVRSNRPPSSVVSVVVVVVVCVVPVD

pLDDT: mean 87.25, std 13.04, range [35.97, 97.5]